Protein AF-A0A951UJM8-F1 (afdb_monomer_lite)

Foldseek 3Di:
DDDDDDDDDPDPDPPCCVPPVVVVVVVCVVVVVVVVVVVVVVVVVVVVVVVVVVVVVVVVVVVVVVVVVVVVVVVVVVVLVCVVVVVDDQVPQQVVQLVQLVVVVVDQDAKDWDADLQFWIKIWGDPVSPFIWIKTADRDDPVCQFRIWIFGADPSRHGDDTPDTHGDGRNPDPVNVPPVPPDDDDDD

pLDDT: mean 79.06, std 18.55, range [25.36, 97.44]

Secondary structure (DSSP, 8-state):
--------------HHHHHHHHHHHHHHHHHHHHHHHHHHHHHHHHHHHHHHHHHHHHHHHHHHHHHHHHHHHHHHHHHHHHHHTTSS-TT-HHHHHHHHHHHHHHS--SEEEEE-TTS-EEEEE-TTSS--EEEEE---BTTBS--EEEEEE-TTS-EEEEEEEE---SSSSHHHHHHTTS------

Radius of gyration: 39.75 Å; chains: 1; bounding box: 86×33×124 Å

Structure (mmCIF, N/CA/C/O backbone):
data_AF-A0A951UJM8-F1
#
_entry.id   AF-A0A951UJM8-F1
#
loop_
_atom_site.group_PDB
_atom_site.id
_atom_site.type_symbol
_atom_site.label_atom_id
_atom_site.label_alt_id
_atom_site.label_comp_id
_atom_site.label_asym_id
_atom_site.label_entity_id
_atom_site.label_seq_id
_atom_site.pdbx_PDB_ins_code
_atom_site.Cartn_x
_atom_site.Cartn_y
_atom_site.Cartn_z
_atom_site.occupancy
_atom_site.B_iso_or_equiv
_atom_site.auth_seq_id
_atom_site.auth_comp_id
_atom_site.auth_asym_id
_atom_site.auth_atom_id
_atom_site.pdbx_PDB_model_num
ATOM 1 N N . MET A 1 1 ? -48.212 -7.851 104.548 1.00 37.88 1 MET A N 1
ATOM 2 C CA . MET A 1 1 ? -47.210 -7.115 103.738 1.00 37.88 1 MET A CA 1
ATOM 3 C C . MET A 1 1 ? -47.475 -7.372 102.254 1.00 37.88 1 MET A C 1
ATOM 5 O O . MET A 1 1 ? -47.624 -8.532 101.913 1.00 37.88 1 MET A O 1
ATOM 9 N N . LYS A 1 2 ? -47.448 -6.294 101.439 1.00 39.66 2 LYS A N 1
ATOM 10 C CA . LYS A 1 2 ? -47.309 -6.189 99.954 1.00 39.66 2 LYS A CA 1
ATOM 11 C C . LYS A 1 2 ? -48.529 -6.621 99.095 1.00 39.66 2 LYS A C 1
ATOM 13 O O . LYS A 1 2 ? -48.891 -7.784 99.119 1.00 39.66 2 LYS A O 1
ATOM 18 N N . LYS A 1 3 ? -49.315 -5.691 98.501 1.00 46.84 3 LYS A N 1
ATOM 19 C CA . LYS A 1 3 ? -49.109 -4.818 97.291 1.00 46.84 3 LYS A CA 1
ATOM 20 C C . LYS A 1 3 ? -48.993 -5.643 95.988 1.00 46.84 3 LYS A C 1
ATOM 22 O O . LYS A 1 3 ? -48.185 -6.555 95.983 1.00 46.84 3 LYS A O 1
ATOM 27 N N . ASN A 1 4 ? -49.640 -5.385 94.841 1.00 42.97 4 ASN A N 1
ATOM 28 C CA . ASN A 1 4 ? -50.495 -4.307 94.316 1.00 42.97 4 ASN A CA 1
ATOM 29 C C . ASN A 1 4 ? -51.239 -4.805 93.049 1.00 42.97 4 ASN A C 1
ATOM 31 O O . ASN A 1 4 ? -50.772 -5.716 92.372 1.00 42.97 4 ASN A O 1
ATOM 35 N N . PHE A 1 5 ? -52.347 -4.135 92.720 1.00 50.84 5 PHE A N 1
ATOM 36 C CA . PHE A 1 5 ? -53.152 -4.235 91.494 1.00 50.84 5 PHE A CA 1
ATOM 37 C C . PHE A 1 5 ? -52.333 -4.108 90.192 1.00 50.84 5 PHE A C 1
ATOM 39 O O . PHE A 1 5 ? -51.687 -3.083 89.974 1.00 50.84 5 PHE A O 1
ATOM 46 N N . PHE A 1 6 ? -52.481 -5.066 89.270 1.00 48.69 6 PHE A N 1
ATOM 47 C CA . PHE A 1 6 ? -52.204 -4.849 87.846 1.00 48.69 6 PHE A CA 1
ATOM 48 C C . PHE A 1 6 ? -53.512 -4.507 87.128 1.00 48.69 6 PHE A C 1
ATOM 50 O O . PHE A 1 6 ? -54.274 -5.377 86.720 1.00 48.69 6 PHE A O 1
ATOM 57 N N . SER A 1 7 ? -53.773 -3.208 86.997 1.00 50.19 7 SER A N 1
ATOM 58 C CA . SER A 1 7 ? -54.801 -2.678 86.103 1.00 50.19 7 SER A CA 1
ATOM 59 C C . SER A 1 7 ? -54.274 -2.740 84.667 1.00 50.19 7 SER A C 1
ATOM 61 O O . SER A 1 7 ? -53.421 -1.941 84.277 1.00 50.19 7 SER A O 1
ATOM 63 N N . GLN A 1 8 ? -54.733 -3.717 83.881 1.00 53.84 8 GLN A N 1
ATOM 64 C CA . GLN A 1 8 ? -54.475 -3.753 82.442 1.00 53.84 8 GLN A CA 1
ATOM 65 C C . GLN A 1 8 ? -55.442 -2.807 81.731 1.00 53.84 8 GLN A C 1
ATOM 67 O O . GLN A 1 8 ? -56.593 -3.128 81.454 1.00 53.84 8 GLN A O 1
ATOM 72 N N . LYS A 1 9 ? -54.944 -1.614 81.415 1.00 45.91 9 LYS A N 1
ATOM 73 C CA . LYS A 1 9 ? -55.607 -0.671 80.518 1.00 45.91 9 LYS A CA 1
ATOM 74 C C . LYS A 1 9 ? -55.310 -1.101 79.076 1.00 45.91 9 LYS A C 1
ATOM 76 O O . LYS A 1 9 ? -54.273 -0.737 78.526 1.00 45.91 9 LYS A O 1
ATOM 81 N N . THR A 1 10 ? -56.186 -1.887 78.452 1.00 57.28 10 THR A N 1
ATOM 82 C CA . THR A 1 10 ? -56.103 -2.151 77.007 1.00 57.28 10 THR A CA 1
ATOM 83 C C . THR A 1 10 ? -56.445 -0.864 76.263 1.00 57.28 10 THR A C 1
ATOM 85 O O . THR A 1 10 ? -57.599 -0.442 76.207 1.00 57.28 10 THR A O 1
ATOM 88 N N . ARG A 1 11 ? -55.424 -0.187 75.736 1.00 59.62 11 ARG A N 1
ATOM 89 C CA . ARG A 1 11 ? -55.592 0.992 74.884 1.00 59.62 11 ARG A CA 1
ATOM 90 C C . ARG A 1 11 ? -56.201 0.513 73.562 1.00 59.62 11 ARG A C 1
ATOM 92 O O . ARG A 1 11 ? -55.553 -0.233 72.836 1.00 59.62 11 ARG A O 1
ATOM 99 N N . SER A 1 12 ? -57.441 0.899 73.271 1.00 61.28 12 SER A N 1
ATOM 100 C CA . SER A 1 12 ? -58.096 0.613 71.991 1.00 61.28 12 SER A CA 1
ATOM 101 C C . SER A 1 12 ? -57.285 1.253 70.863 1.00 61.28 12 SER A C 1
ATOM 103 O O . SER A 1 12 ? -57.249 2.481 70.743 1.00 61.28 12 SER A O 1
ATOM 105 N N . LEU A 1 13 ? -56.591 0.437 70.070 1.00 64.62 13 LEU A N 1
ATOM 106 C CA . LEU A 1 13 ? -55.949 0.907 68.847 1.00 64.62 13 LEU A CA 1
ATOM 107 C C . LEU A 1 13 ? -57.059 1.341 67.877 1.00 64.62 13 LEU A C 1
ATOM 109 O O . LEU A 1 13 ? -57.991 0.564 67.658 1.00 64.62 13 LEU A O 1
ATOM 113 N N . PRO A 1 14 ? -57.014 2.564 67.320 1.00 76.25 14 PRO A N 1
ATOM 114 C CA . PRO A 1 14 ? -58.021 3.006 66.364 1.00 76.25 14 PRO A CA 1
ATOM 115 C C . PRO A 1 14 ? -58.056 2.032 65.183 1.00 76.25 14 PRO A C 1
ATOM 117 O O . PRO A 1 14 ? -57.000 1.688 64.650 1.00 76.25 14 PRO A O 1
ATOM 120 N N . LEU A 1 15 ? -59.249 1.612 64.753 1.00 73.81 15 LEU A N 1
ATOM 121 C CA . LEU A 1 15 ? -59.446 0.647 63.657 1.00 73.81 15 LEU A CA 1
ATOM 122 C C . LEU A 1 15 ? -58.675 1.038 62.377 1.00 73.81 15 LEU A C 1
ATOM 124 O O . LEU A 1 15 ? -58.189 0.185 61.640 1.00 73.81 15 LEU A O 1
ATOM 128 N N . GLN A 1 16 ? -58.489 2.344 62.173 1.00 77.31 16 GLN A N 1
ATOM 129 C CA . GLN A 1 16 ? -57.683 2.932 61.105 1.00 77.31 16 GLN A CA 1
ATOM 130 C C . GLN A 1 16 ? -56.214 2.477 61.133 1.00 77.31 16 GLN A C 1
ATOM 132 O O . GLN A 1 16 ? -55.671 2.140 60.089 1.00 77.31 16 GLN A O 1
ATOM 137 N N . TRP A 1 17 ? -55.566 2.401 62.300 1.00 83.38 17 TRP A N 1
ATOM 138 C CA . TRP A 1 17 ? -54.163 1.972 62.401 1.00 83.38 17 TRP A CA 1
ATOM 139 C C . TRP A 1 17 ? -53.990 0.474 62.137 1.00 83.38 17 TRP A C 1
ATOM 141 O O . TRP A 1 17 ? -52.996 0.072 61.538 1.00 83.38 17 TRP A O 1
ATOM 151 N N . VAL A 1 18 ? -54.973 -0.342 62.528 1.00 83.56 18 VAL A N 1
ATOM 152 C CA . VAL A 1 18 ? -54.962 -1.797 62.293 1.00 83.56 18 VAL A CA 1
ATOM 153 C C . VAL A 1 18 ? -55.066 -2.121 60.798 1.00 83.56 18 VAL A C 1
ATOM 155 O O . VAL A 1 18 ? -54.466 -3.090 60.345 1.00 83.56 18 VAL A O 1
ATOM 158 N N . LEU A 1 19 ? -55.775 -1.294 60.025 1.00 83.00 19 LEU A N 1
ATOM 159 C CA . LEU A 1 19 ? -55.915 -1.454 58.575 1.00 83.00 19 LEU A CA 1
ATOM 160 C C . LEU A 1 19 ? -54.802 -0.763 57.777 1.00 83.00 19 LEU A C 1
ATOM 162 O O . LEU A 1 19 ? -54.295 -1.341 56.828 1.00 83.00 19 LEU A O 1
ATOM 166 N N . ILE A 1 20 ? -54.382 0.450 58.138 1.00 88.75 20 ILE A N 1
ATOM 167 C CA . ILE A 1 20 ? -53.455 1.236 57.303 1.00 88.75 20 ILE A CA 1
ATOM 168 C C . ILE A 1 20 ? -52.020 0.703 57.376 1.00 88.75 20 ILE A C 1
ATOM 170 O O . ILE A 1 20 ? -51.352 0.582 56.350 1.00 88.75 20 ILE A O 1
ATOM 174 N N . VAL A 1 21 ? -51.535 0.361 58.572 1.00 90.25 21 VAL A N 1
ATOM 175 C CA . VAL A 1 21 ? -50.138 -0.055 58.781 1.00 90.25 21 VAL A CA 1
ATOM 176 C C . VAL A 1 21 ? -49.735 -1.283 57.955 1.00 90.25 21 VAL A C 1
ATOM 178 O O . VAL A 1 21 ? -48.716 -1.191 57.268 1.00 90.25 21 VAL A O 1
ATOM 181 N N . PRO A 1 22 ? -50.475 -2.412 57.959 1.00 89.00 22 PRO A N 1
ATOM 182 C CA . PRO A 1 22 ? -50.070 -3.586 57.184 1.00 89.00 22 PRO A CA 1
ATOM 183 C C . PRO A 1 22 ? -50.070 -3.319 55.675 1.00 89.00 22 PRO A C 1
ATOM 185 O O . PRO A 1 22 ? -49.160 -3.774 54.986 1.00 89.00 22 PRO A O 1
ATOM 188 N N . PHE A 1 23 ? -51.025 -2.532 55.168 1.00 91.81 23 PHE A N 1
ATOM 189 C CA . PHE A 1 23 ? -51.092 -2.175 53.748 1.00 91.81 23 PHE A CA 1
ATOM 190 C C . PHE A 1 23 ? -49.925 -1.283 53.320 1.00 91.81 23 PHE A C 1
ATOM 192 O O . PHE A 1 23 ? -49.285 -1.540 52.302 1.00 91.81 23 PHE A O 1
ATOM 199 N N . VAL A 1 24 ? -49.600 -0.258 54.110 1.00 94.62 24 VAL A N 1
ATOM 200 C CA . VAL A 1 24 ? -48.464 0.626 53.820 1.00 94.62 24 VAL A CA 1
ATOM 201 C C . VAL A 1 24 ? -47.151 -0.157 53.875 1.00 94.62 24 VAL A C 1
ATOM 203 O O . VAL A 1 24 ? -46.330 -0.040 52.966 1.00 94.62 24 VAL A O 1
ATOM 206 N N . LEU A 1 25 ? -46.976 -1.017 54.882 1.00 94.69 25 LEU A N 1
ATOM 207 C CA . LEU A 1 25 ? -45.796 -1.873 55.005 1.00 94.69 25 LEU A CA 1
ATOM 208 C C . LEU A 1 25 ? -45.642 -2.813 53.797 1.00 94.69 25 LEU A C 1
ATOM 210 O O . LEU A 1 25 ? -44.538 -2.965 53.277 1.00 94.69 25 LEU A O 1
ATOM 214 N N . GLN A 1 26 ? -46.743 -3.401 53.318 1.00 92.69 26 GLN A N 1
ATOM 215 C CA . GLN A 1 26 ? -46.749 -4.239 52.117 1.00 92.69 26 GLN A CA 1
ATOM 216 C C . GLN A 1 26 ? -46.349 -3.459 50.859 1.00 92.69 26 GLN A C 1
ATOM 218 O O . GLN A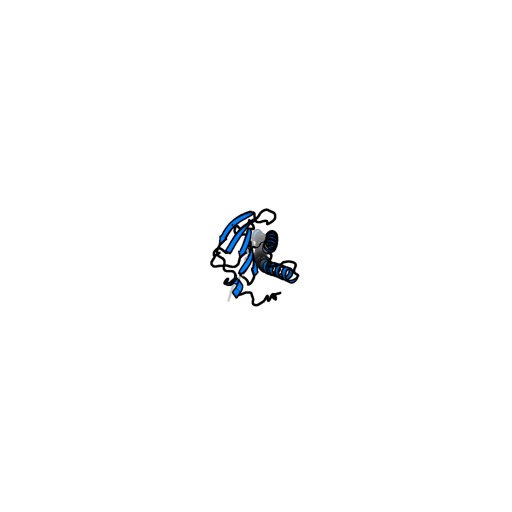 1 26 ? -45.544 -3.962 50.076 1.00 92.69 26 GLN A O 1
ATOM 223 N N . ILE A 1 27 ? -46.849 -2.232 50.676 1.00 95.12 27 ILE A N 1
ATOM 224 C CA . ILE A 1 27 ? -46.490 -1.387 49.526 1.00 95.12 27 ILE A CA 1
ATOM 225 C C . ILE A 1 27 ? -45.001 -1.041 49.559 1.00 95.12 27 ILE A C 1
ATOM 227 O O . ILE A 1 27 ? -44.312 -1.238 48.561 1.00 95.12 27 ILE A O 1
ATOM 231 N N . PHE A 1 28 ? -44.480 -0.578 50.698 1.00 95.56 28 PHE A N 1
ATOM 232 C CA . PHE A 1 28 ? -43.052 -0.277 50.831 1.00 95.56 28 PHE A CA 1
ATOM 233 C C . PHE A 1 28 ? -42.181 -1.514 50.604 1.00 95.56 28 PHE A C 1
ATOM 235 O O . PHE A 1 28 ? -41.160 -1.420 49.924 1.00 95.56 28 PHE A O 1
ATOM 242 N N . GLY A 1 29 ? -42.599 -2.674 51.115 1.00 96.69 29 GLY A N 1
ATOM 243 C CA . GLY A 1 29 ? -41.913 -3.940 50.877 1.00 96.69 29 GLY A CA 1
ATOM 244 C C . GLY A 1 29 ? -41.873 -4.308 49.393 1.00 96.69 29 GLY A C 1
ATOM 245 O O . GLY A 1 29 ? -40.802 -4.590 48.859 1.00 96.69 29 GLY A O 1
ATOM 246 N N . ALA A 1 30 ? -43.017 -4.252 48.707 1.00 95.88 30 ALA A N 1
ATOM 247 C CA . ALA A 1 30 ? -43.115 -4.582 47.289 1.00 95.88 30 ALA A CA 1
ATOM 248 C C . ALA A 1 30 ? -42.328 -3.598 46.411 1.00 95.88 30 ALA A C 1
ATOM 250 O O . ALA A 1 30 ? -41.523 -4.020 45.582 1.00 95.88 30 ALA A O 1
ATOM 251 N N . VAL A 1 31 ? -42.508 -2.290 46.617 1.00 95.31 31 VAL A N 1
ATOM 252 C CA . VAL A 1 31 ? -41.817 -1.247 45.844 1.00 95.31 31 VAL A CA 1
ATOM 253 C C . VAL A 1 31 ? -40.314 -1.272 46.114 1.00 95.31 31 VAL A C 1
ATOM 255 O O . VAL A 1 31 ? -39.532 -1.172 45.172 1.00 95.31 31 VAL A O 1
ATOM 258 N N . GLY A 1 32 ? -39.890 -1.466 47.366 1.00 95.88 32 GLY A N 1
ATOM 259 C CA . GLY A 1 32 ? -38.477 -1.604 47.719 1.00 95.88 32 GLY A CA 1
ATOM 260 C C . GLY A 1 32 ? -37.833 -2.831 47.073 1.00 95.88 32 GLY A C 1
ATOM 261 O O . GLY A 1 32 ? -36.739 -2.733 46.520 1.00 95.88 32 GLY A O 1
ATOM 262 N N . LEU A 1 33 ? -38.534 -3.970 47.067 1.00 95.19 33 LEU A N 1
ATOM 263 C CA . LEU A 1 33 ? -38.057 -5.197 46.430 1.00 95.19 33 LEU A CA 1
ATOM 264 C C . LEU A 1 33 ? -37.944 -5.042 44.909 1.00 95.19 33 LEU A C 1
ATOM 266 O O . LEU A 1 33 ? -36.918 -5.399 44.330 1.00 95.19 33 LEU A O 1
ATOM 270 N N . VAL A 1 34 ? -38.970 -4.480 44.264 1.00 94.88 34 VAL A N 1
ATOM 271 C CA . VAL A 1 34 ? -38.959 -4.209 42.820 1.00 94.88 34 VAL A CA 1
ATOM 272 C C . VAL A 1 34 ? -37.868 -3.197 42.474 1.00 94.88 34 VAL A C 1
ATOM 274 O O . VAL A 1 34 ? -37.136 -3.413 41.514 1.00 94.88 34 VAL A O 1
ATOM 277 N N . GLY A 1 35 ? -37.697 -2.140 43.272 1.00 92.12 35 GLY A N 1
ATOM 278 C CA . GLY A 1 35 ? -36.629 -1.155 43.099 1.00 92.12 35 GLY A CA 1
ATOM 279 C C . GLY A 1 35 ? -35.238 -1.781 43.200 1.00 92.12 35 GLY A C 1
ATOM 280 O O . GLY A 1 35 ? -34.402 -1.561 42.325 1.00 92.12 35 GLY A O 1
ATOM 281 N N . TYR A 1 36 ? -35.010 -2.629 44.207 1.00 94.06 36 TYR A N 1
ATOM 282 C CA . TYR A 1 36 ? -33.749 -3.352 44.381 1.00 94.06 36 TYR A CA 1
ATOM 283 C C . TYR A 1 36 ? -33.461 -4.314 43.219 1.00 94.06 36 TYR A C 1
ATOM 285 O O . TYR A 1 36 ? -32.358 -4.314 42.669 1.00 94.06 36 TYR A O 1
ATOM 293 N N . LEU A 1 37 ? -34.455 -5.109 42.806 1.00 91.19 37 LEU A N 1
ATOM 294 C CA . LEU A 1 37 ? -34.322 -6.019 41.666 1.00 91.19 37 LEU A CA 1
ATOM 295 C C . LEU A 1 37 ? -34.088 -5.254 40.358 1.00 91.19 37 LEU A C 1
ATOM 297 O O . LEU A 1 37 ? -33.255 -5.668 39.556 1.00 91.19 37 LEU A O 1
ATOM 301 N N . SER A 1 38 ? -34.772 -4.125 40.159 1.00 89.50 38 SER A N 1
ATOM 302 C CA . SER A 1 38 ? -34.614 -3.271 38.979 1.00 89.50 38 SER A CA 1
ATOM 303 C C . SER A 1 38 ? -33.213 -2.661 38.913 1.00 89.50 38 SER A C 1
ATOM 305 O O . SER A 1 38 ? -32.570 -2.724 37.869 1.00 89.50 38 SER A O 1
ATOM 307 N N . PHE A 1 39 ? -32.685 -2.171 40.040 1.00 86.31 39 PHE A 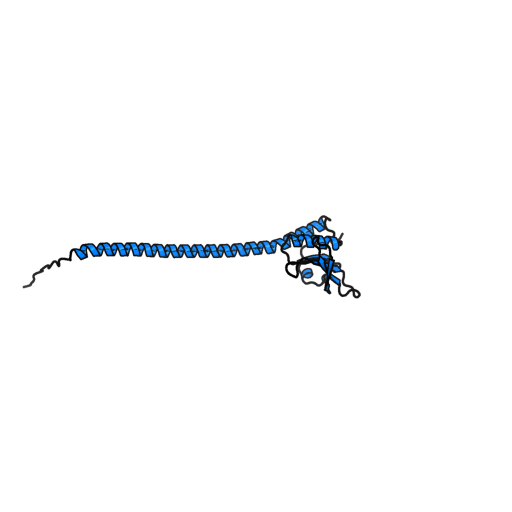N 1
ATOM 308 C CA . PHE A 1 39 ? -31.319 -1.652 40.118 1.00 86.31 39 PHE A CA 1
ATOM 309 C C . PHE A 1 39 ? -30.275 -2.731 39.796 1.00 86.31 39 PHE A C 1
ATOM 311 O O . PHE A 1 39 ? -29.424 -2.526 38.932 1.00 86.31 39 PHE A O 1
ATOM 318 N N . LYS A 1 40 ? -30.388 -3.917 40.409 1.00 86.44 40 LYS A N 1
ATOM 319 C CA . LYS A 1 40 ? -29.473 -5.045 40.166 1.00 86.44 40 LYS A CA 1
ATOM 320 C C . LYS A 1 40 ? -29.527 -5.542 38.717 1.00 86.44 40 LYS A C 1
ATOM 322 O O . LYS A 1 40 ? -28.501 -5.888 38.132 1.00 86.44 40 LYS A O 1
ATOM 327 N N . ASN A 1 41 ? -30.721 -5.575 38.127 1.00 84.88 41 ASN A N 1
ATOM 328 C CA . ASN A 1 41 ? -30.899 -5.948 36.726 1.00 84.88 41 ASN A CA 1
ATOM 329 C C . ASN A 1 41 ? -30.351 -4.871 35.780 1.00 84.88 41 ASN A C 1
ATOM 331 O O . ASN A 1 41 ? -29.731 -5.214 34.775 1.00 84.88 41 ASN A O 1
ATOM 335 N N . GLY A 1 42 ? -30.534 -3.591 36.113 1.00 79.56 42 GLY A N 1
ATOM 336 C CA . GLY A 1 42 ? -29.973 -2.463 35.374 1.00 79.56 42 GLY A CA 1
ATOM 337 C C . GLY A 1 42 ? -28.445 -2.479 35.368 1.00 79.56 42 GLY A C 1
ATOM 338 O O . GLY A 1 42 ? -27.845 -2.373 34.302 1.00 79.56 42 GLY A O 1
ATOM 339 N N . GLU A 1 43 ? -27.814 -2.705 36.523 1.00 81.38 43 GLU A N 1
ATOM 340 C CA . GLU A 1 43 ? -26.356 -2.833 36.635 1.00 81.38 43 GLU A CA 1
ATOM 341 C C . GLU A 1 43 ? -25.823 -3.956 35.734 1.00 81.38 43 GLU A C 1
ATOM 343 O O . GLU A 1 43 ? -24.898 -3.744 34.950 1.00 81.38 43 GLU A O 1
ATOM 348 N N . LYS A 1 44 ? -26.468 -5.130 35.766 1.00 80.19 44 LYS A N 1
ATOM 349 C CA . LYS A 1 44 ? -26.099 -6.269 34.919 1.00 80.19 44 LYS A CA 1
ATOM 350 C C . LYS A 1 44 ? -26.277 -5.968 33.428 1.00 80.19 44 LYS A C 1
ATOM 352 O O . LYS A 1 44 ? -25.412 -6.320 32.631 1.00 80.19 44 LYS A O 1
ATOM 357 N N . ALA A 1 45 ? -27.373 -5.314 33.042 1.00 78.62 45 ALA A N 1
ATOM 358 C CA . ALA A 1 45 ? -27.637 -4.954 31.650 1.00 78.62 45 ALA A CA 1
ATOM 359 C C . ALA A 1 45 ? -26.609 -3.945 31.112 1.00 78.62 45 ALA A C 1
ATOM 361 O O . ALA A 1 45 ? -26.124 -4.100 29.992 1.00 78.62 45 ALA A O 1
ATOM 362 N N . VAL A 1 46 ? -26.233 -2.950 31.921 1.00 77.44 46 VAL A N 1
ATOM 363 C CA . VAL A 1 46 ? -25.203 -1.965 31.564 1.00 77.44 46 VAL A CA 1
ATOM 364 C C . VAL A 1 46 ? -23.825 -2.619 31.472 1.00 77.44 46 VAL A C 1
ATOM 366 O O . VAL A 1 46 ? -23.107 -2.369 30.507 1.00 77.44 46 VAL A O 1
ATOM 369 N N . GLN A 1 47 ? -23.461 -3.487 32.422 1.00 77.38 47 GLN A N 1
ATOM 370 C CA . GLN A 1 47 ? -22.195 -4.227 32.381 1.00 77.38 47 GLN A CA 1
ATOM 371 C C . GLN A 1 47 ? -22.096 -5.127 31.145 1.00 77.38 47 GLN A C 1
ATOM 373 O O . GLN A 1 47 ? -21.065 -5.138 30.473 1.00 77.38 47 GLN A O 1
ATOM 378 N N . GLU A 1 48 ? -23.167 -5.849 30.814 1.00 84.25 48 GLU A N 1
ATOM 379 C CA . GLU A 1 48 ? -23.204 -6.716 29.637 1.00 84.25 48 GLU A CA 1
ATOM 380 C C . GLU A 1 48 ? -23.111 -5.895 28.342 1.00 84.25 48 GLU A C 1
ATOM 382 O O . GLU A 1 48 ? -22.341 -6.242 27.449 1.00 84.25 48 GLU A O 1
ATOM 387 N N . LEU A 1 49 ? -23.821 -4.764 28.257 1.00 76.06 49 LEU A N 1
ATOM 388 C CA . LEU A 1 49 ? -23.753 -3.858 27.110 1.00 76.06 49 LEU A CA 1
ATOM 389 C C . LEU A 1 49 ? -22.356 -3.245 26.947 1.00 76.06 49 LEU A C 1
ATOM 391 O O . LEU A 1 49 ? -21.823 -3.231 25.840 1.00 76.06 49 LEU A O 1
ATOM 395 N N . ALA A 1 50 ? -21.741 -2.778 28.036 1.00 71.38 50 ALA A N 1
ATOM 396 C CA . ALA A 1 50 ? -20.386 -2.235 28.020 1.00 71.38 50 ALA A CA 1
ATOM 397 C C . ALA A 1 50 ? -19.367 -3.298 27.581 1.00 71.38 50 ALA A C 1
ATOM 399 O O . ALA A 1 50 ? -18.523 -3.029 26.728 1.00 71.38 50 ALA A O 1
ATOM 400 N N . LYS A 1 51 ? -19.490 -4.530 28.092 1.00 71.81 51 LYS A N 1
ATOM 401 C CA . LYS A 1 51 ? -18.651 -5.664 27.691 1.00 71.81 51 LYS A CA 1
ATOM 402 C C . LYS A 1 51 ? -18.832 -6.011 26.214 1.00 71.81 51 LYS A C 1
ATOM 404 O O . LYS A 1 51 ? -17.836 -6.176 25.514 1.00 71.81 51 LYS A O 1
ATOM 409 N N . GLN A 1 52 ? -20.070 -6.080 25.725 1.00 70.19 52 GLN A N 1
ATOM 410 C CA . GLN A 1 52 ? -20.356 -6.329 24.310 1.00 70.19 52 GLN A CA 1
ATOM 411 C C . GLN A 1 52 ? -19.810 -5.216 23.414 1.00 70.19 52 GLN A C 1
ATOM 413 O O . GLN A 1 52 ? -19.239 -5.507 22.365 1.00 70.19 52 GLN A O 1
ATOM 418 N N . LEU A 1 53 ? -19.944 -3.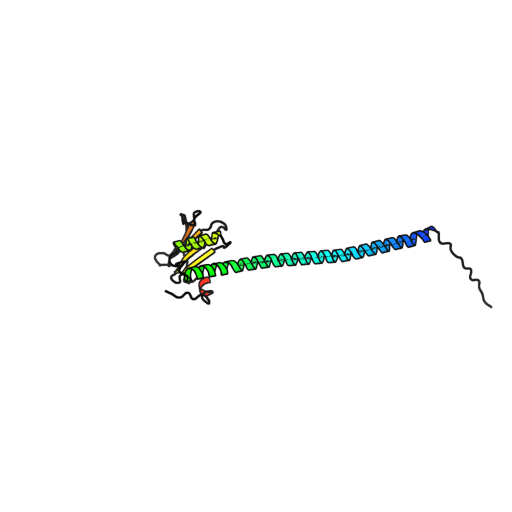952 23.823 1.00 68.19 53 LEU A N 1
ATOM 419 C CA . LEU A 1 53 ? -19.406 -2.811 23.090 1.00 68.19 53 LEU A CA 1
ATOM 420 C C . LEU A 1 53 ? -17.876 -2.870 23.027 1.00 68.19 53 LEU A C 1
ATOM 422 O O . LEU A 1 53 ? -17.310 -2.764 21.945 1.00 68.19 53 LEU A O 1
ATOM 426 N N . MET A 1 54 ? -17.209 -3.116 24.158 1.00 66.00 54 MET A N 1
ATOM 427 C CA . MET A 1 54 ? -15.754 -3.284 24.208 1.00 66.00 54 MET A CA 1
ATOM 428 C C . MET A 1 54 ? -15.285 -4.450 23.332 1.00 66.00 54 MET A C 1
ATOM 430 O O . MET A 1 54 ? -14.357 -4.286 22.547 1.00 66.00 54 MET A O 1
ATOM 434 N N . GLN A 1 55 ? -15.948 -5.607 23.413 1.00 64.94 55 GLN A N 1
ATOM 435 C CA . GLN A 1 55 ? -15.618 -6.772 22.589 1.00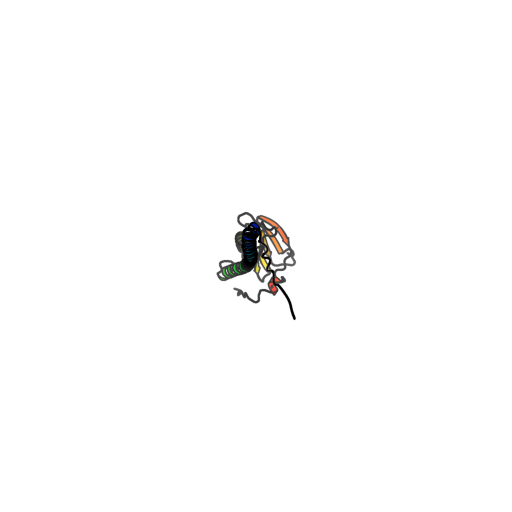 64.94 55 GLN A CA 1
ATOM 436 C C . GLN A 1 55 ? -15.807 -6.494 21.096 1.00 64.94 55 GLN A C 1
ATOM 438 O O . GLN A 1 55 ? -14.932 -6.839 20.304 1.00 64.94 55 GLN A O 1
ATOM 443 N N . ARG A 1 56 ? -16.908 -5.839 20.704 1.00 56.16 56 ARG A N 1
ATOM 444 C CA . ARG A 1 56 ? -17.153 -5.462 19.305 1.00 56.16 56 ARG A CA 1
ATOM 445 C C . ARG A 1 56 ? -16.092 -4.497 18.793 1.00 56.16 56 ARG A C 1
ATOM 447 O O . ARG A 1 56 ? -15.512 -4.771 17.746 1.00 56.16 56 ARG A O 1
ATOM 454 N N . THR A 1 57 ? -15.782 -3.441 19.544 1.00 58.81 57 THR A N 1
ATOM 455 C CA . THR A 1 57 ? -14.734 -2.477 19.182 1.00 58.81 57 THR A CA 1
ATOM 456 C C . THR A 1 57 ? -13.369 -3.156 19.058 1.00 58.81 57 THR A C 1
ATOM 458 O O . THR A 1 57 ? -12.684 -2.959 18.060 1.00 58.81 57 THR A O 1
ATOM 461 N N . SER A 1 58 ? -12.985 -4.019 20.007 1.00 59.53 58 SER A N 1
ATOM 462 C CA . SER A 1 58 ? -11.724 -4.768 19.924 1.00 59.53 58 SER A CA 1
ATOM 463 C C . SER A 1 58 ? -11.685 -5.738 18.739 1.00 59.53 58 SER A C 1
ATOM 465 O O . SER A 1 58 ? -10.659 -5.816 18.070 1.00 59.53 58 SER A O 1
ATOM 467 N N . SER A 1 59 ? -12.783 -6.445 18.444 1.00 59.22 59 SER A N 1
ATOM 468 C CA . SER A 1 59 ? -12.845 -7.363 17.297 1.00 59.22 59 SER A CA 1
ATOM 469 C C . SER A 1 59 ? -12.759 -6.630 15.956 1.00 59.22 59 SER A C 1
ATOM 471 O O . SER A 1 59 ? -11.959 -7.015 15.114 1.00 59.22 59 SER A O 1
ATOM 473 N N . GLN A 1 60 ? -13.477 -5.512 15.786 1.00 58.19 60 GLN A N 1
ATOM 474 C CA . GLN A 1 60 ? -13.425 -4.718 14.555 1.00 58.19 60 GLN A CA 1
ATOM 475 C C . GLN A 1 60 ? -12.043 -4.110 14.313 1.00 58.19 60 GLN A C 1
ATOM 477 O O . GLN A 1 60 ? -11.557 -4.119 13.185 1.00 58.19 60 GLN A O 1
ATOM 482 N N . VAL A 1 61 ? -11.384 -3.613 15.365 1.00 59.75 61 VAL A N 1
ATOM 483 C CA . VAL A 1 61 ? -10.009 -3.105 15.260 1.00 59.75 61 VAL A CA 1
ATOM 484 C C . VAL A 1 61 ? -9.043 -4.230 14.877 1.00 59.75 61 VAL A C 1
ATOM 486 O O . VAL A 1 61 ? -8.184 -4.028 14.021 1.00 59.75 61 VAL A O 1
ATOM 489 N N . ASN A 1 62 ? -9.196 -5.424 15.458 1.00 58.72 62 ASN A N 1
ATOM 490 C CA . ASN A 1 62 ? -8.337 -6.567 15.156 1.00 58.72 62 ASN A CA 1
ATOM 491 C C . ASN A 1 62 ? -8.540 -7.113 13.733 1.00 58.72 62 ASN A C 1
ATOM 493 O O . ASN A 1 62 ? -7.560 -7.427 13.058 1.00 58.72 62 ASN A O 1
ATOM 497 N N . ASP A 1 63 ? -9.783 -7.203 13.262 1.00 58.53 63 ASP A N 1
ATOM 498 C CA . ASP A 1 63 ? -10.103 -7.716 11.928 1.00 58.53 63 ASP A CA 1
ATOM 499 C C . ASP A 1 63 ? -9.624 -6.754 10.831 1.00 58.53 63 ASP A C 1
ATOM 501 O O . ASP A 1 63 ? -9.022 -7.186 9.846 1.00 58.53 63 ASP A O 1
ATOM 505 N N . HIS A 1 64 ? -9.792 -5.439 11.025 1.00 57.31 64 HIS A N 1
ATOM 506 C CA . HIS A 1 64 ? -9.240 -4.437 10.111 1.00 57.31 64 HIS A CA 1
ATOM 507 C C . HIS A 1 64 ? -7.711 -4.411 10.120 1.00 57.31 64 HIS A C 1
ATOM 509 O O . HIS A 1 64 ? -7.106 -4.341 9.051 1.00 57.31 64 HIS A O 1
ATOM 515 N N . LEU A 1 65 ? -7.072 -4.535 11.287 1.00 58.44 65 LEU A N 1
ATOM 516 C CA . LEU A 1 65 ? -5.611 -4.582 11.377 1.00 58.44 65 LEU A CA 1
ATOM 517 C C . LEU A 1 65 ? -5.037 -5.858 10.741 1.00 58.44 65 LEU A C 1
ATOM 519 O O . LEU A 1 65 ? -4.036 -5.799 10.030 1.00 58.44 65 LEU A O 1
ATOM 523 N N . SER A 1 66 ? -5.693 -7.003 10.937 1.00 59.00 66 SER A N 1
ATOM 524 C CA . SER A 1 66 ? -5.275 -8.281 10.348 1.00 59.00 66 SER A CA 1
ATOM 525 C C . SER A 1 66 ? -5.414 -8.272 8.826 1.00 59.00 66 SER A C 1
ATOM 527 O O . SER A 1 66 ? -4.501 -8.705 8.126 1.00 59.00 66 SER A O 1
ATOM 529 N N . ALA A 1 67 ? -6.517 -7.730 8.295 1.00 58.84 67 ALA A N 1
ATOM 530 C CA . ALA A 1 67 ? -6.708 -7.572 6.855 1.00 58.84 67 ALA A CA 1
ATOM 531 C C . ALA A 1 67 ? -5.681 -6.602 6.244 1.00 58.84 67 ALA A C 1
ATOM 533 O O . ALA A 1 67 ? -5.076 -6.915 5.218 1.00 58.84 67 ALA A O 1
ATOM 534 N N . TYR A 1 68 ? -5.425 -5.472 6.910 1.00 55.09 68 TYR A N 1
ATOM 535 C CA . TYR A 1 68 ? -4.446 -4.475 6.474 1.00 55.09 68 TYR A CA 1
ATOM 536 C C . TYR A 1 68 ? -3.021 -5.047 6.396 1.00 55.09 68 TYR A C 1
ATOM 538 O O . TYR A 1 68 ? -2.270 -4.725 5.479 1.00 55.09 68 TYR A O 1
ATOM 546 N N . LEU A 1 69 ? -2.656 -5.943 7.318 1.00 67.12 69 LEU A N 1
ATOM 547 C CA . LEU A 1 69 ? -1.345 -6.600 7.324 1.00 67.12 69 LEU A CA 1
ATOM 548 C C . LEU A 1 69 ? -1.268 -7.824 6.394 1.00 67.12 69 LEU A C 1
ATOM 550 O O . LEU A 1 69 ? -0.184 -8.168 5.924 1.00 67.12 69 LEU A O 1
ATOM 554 N N . ALA A 1 70 ? -2.391 -8.481 6.091 1.00 74.88 70 ALA A N 1
ATOM 555 C CA . ALA A 1 70 ? -2.417 -9.660 5.226 1.00 74.88 70 ALA A CA 1
ATOM 556 C C . ALA A 1 70 ? -2.323 -9.318 3.728 1.00 74.88 70 ALA A C 1
ATOM 558 O O . ALA A 1 70 ? -1.661 -10.041 2.979 1.00 74.88 70 ALA A O 1
ATOM 559 N N . ILE A 1 71 ? -2.952 -8.221 3.285 1.00 84.50 71 ILE A N 1
ATOM 560 C CA . ILE A 1 71 ? -3.013 -7.842 1.861 1.00 84.50 71 ILE A CA 1
ATOM 561 C C . ILE A 1 71 ? -1.612 -7.643 1.245 1.00 84.50 71 ILE A C 1
ATOM 563 O O . ILE A 1 71 ? -1.346 -8.264 0.212 1.00 84.50 71 ILE A O 1
ATOM 567 N N . PRO A 1 72 ? -0.672 -6.878 1.847 1.00 82.75 72 PRO A N 1
ATOM 568 C CA . PRO A 1 72 ? 0.666 -6.700 1.276 1.00 82.75 72 PRO A CA 1
ATOM 569 C C . PRO A 1 72 ? 1.422 -8.022 1.099 1.00 82.75 72 PRO A C 1
ATOM 571 O O . PRO A 1 72 ? 2.077 -8.241 0.080 1.00 82.75 72 PRO A O 1
ATOM 574 N N . HIS A 1 73 ? 1.298 -8.943 2.061 1.00 83.56 73 HIS A N 1
ATOM 575 C CA . HIS A 1 73 ? 1.923 -10.261 1.962 1.00 83.56 73 HIS A CA 1
ATOM 576 C C . HIS A 1 73 ? 1.338 -11.096 0.820 1.00 83.56 73 HIS A C 1
ATOM 578 O O . HIS A 1 73 ? 2.095 -11.723 0.078 1.00 83.56 73 HIS A O 1
ATOM 584 N N . GLN A 1 74 ? 0.016 -11.084 0.644 1.00 88.44 74 GLN A N 1
ATOM 585 C CA . GLN A 1 74 ? -0.647 -11.794 -0.451 1.00 88.44 74 GLN A CA 1
ATOM 586 C C . GLN A 1 74 ? -0.252 -11.227 -1.818 1.00 88.44 74 GLN A C 1
ATOM 588 O O . GLN A 1 74 ? 0.108 -11.990 -2.714 1.00 88.44 74 GLN A O 1
ATOM 593 N N . VAL A 1 75 ? -0.242 -9.899 -1.968 1.00 90.75 75 VAL A N 1
ATOM 594 C CA . VAL A 1 75 ? 0.191 -9.226 -3.203 1.00 90.75 75 VAL A CA 1
ATOM 595 C C . VAL A 1 75 ? 1.645 -9.571 -3.531 1.00 90.75 75 VAL A C 1
ATOM 597 O O . VAL A 1 75 ? 1.947 -9.949 -4.663 1.00 90.75 75 VAL A O 1
ATOM 600 N N . ASN A 1 76 ? 2.538 -9.560 -2.539 1.00 89.62 76 ASN A N 1
ATOM 601 C CA . ASN A 1 76 ? 3.931 -9.963 -2.736 1.00 89.62 76 ASN A CA 1
ATOM 602 C C . ASN A 1 76 ? 4.060 -11.426 -3.183 1.00 89.62 76 ASN A C 1
ATOM 604 O O . ASN A 1 76 ? 4.851 -11.723 -4.078 1.00 89.62 76 ASN A O 1
ATOM 608 N N . GLN A 1 77 ? 3.271 -12.342 -2.611 1.00 89.12 77 GLN A N 1
ATOM 609 C CA . GLN A 1 77 ? 3.256 -13.744 -3.041 1.00 89.12 77 GLN A CA 1
ATOM 610 C C . GLN A 1 77 ? 2.740 -13.903 -4.475 1.00 89.12 77 GLN A C 1
ATOM 612 O O . GLN A 1 77 ? 3.319 -14.670 -5.243 1.00 89.12 77 GLN A O 1
ATOM 617 N N . ILE A 1 78 ? 1.691 -13.170 -4.859 1.00 91.94 78 ILE A N 1
ATOM 618 C CA . ILE A 1 78 ? 1.171 -13.157 -6.235 1.00 91.94 78 ILE A CA 1
ATOM 619 C C . ILE A 1 78 ? 2.257 -12.679 -7.201 1.00 91.94 78 ILE A C 1
ATOM 621 O O . ILE A 1 78 ? 2.506 -13.336 -8.211 1.00 91.94 78 ILE A O 1
ATOM 625 N N . ASN A 1 79 ? 2.957 -11.597 -6.864 1.00 92.00 79 ASN A N 1
ATOM 626 C CA . ASN A 1 79 ? 3.993 -11.016 -7.717 1.00 92.00 79 ASN A CA 1
ATOM 627 C C . ASN A 1 79 ? 5.206 -11.947 -7.844 1.00 92.00 79 ASN A C 1
ATOM 629 O O . ASN A 1 79 ? 5.687 -12.193 -8.951 1.00 92.00 79 ASN A O 1
ATOM 633 N N . ALA A 1 80 ? 5.655 -12.542 -6.735 1.00 88.44 80 ALA A N 1
ATOM 634 C CA . ALA A 1 80 ? 6.722 -13.540 -6.741 1.00 88.44 80 ALA A CA 1
ATOM 635 C C . ALA A 1 80 ? 6.342 -14.781 -7.567 1.00 88.44 80 ALA A C 1
ATOM 637 O O . ALA A 1 80 ? 7.156 -15.285 -8.342 1.00 88.44 80 ALA A O 1
ATOM 638 N N . ASN A 1 81 ? 5.098 -15.252 -7.450 1.00 91.88 81 ASN A N 1
ATOM 639 C CA . ASN A 1 81 ? 4.593 -16.369 -8.243 1.00 91.88 81 ASN A CA 1
ATOM 640 C C . ASN A 1 81 ? 4.513 -16.024 -9.732 1.00 91.88 81 ASN A C 1
ATOM 642 O O . ASN A 1 81 ? 4.943 -16.834 -10.548 1.00 91.88 81 ASN A O 1
ATOM 646 N N . ALA A 1 82 ? 4.019 -14.837 -10.089 1.00 91.75 82 ALA A N 1
ATOM 647 C CA . ALA A 1 82 ? 3.939 -14.389 -11.476 1.00 91.75 82 ALA A CA 1
ATOM 648 C C . ALA A 1 82 ? 5.328 -14.323 -12.130 1.00 91.75 82 ALA A C 1
ATOM 650 O O . ALA A 1 82 ? 5.496 -14.793 -13.255 1.00 91.75 82 ALA A O 1
ATOM 651 N N . MET A 1 83 ? 6.339 -13.829 -11.406 1.00 88.75 83 MET A N 1
ATOM 652 C CA . MET A 1 83 ? 7.726 -13.841 -11.882 1.00 88.75 83 MET A CA 1
ATOM 653 C C . MET A 1 83 ? 8.285 -15.262 -12.001 1.00 88.75 83 MET A C 1
ATOM 655 O O . MET A 1 83 ? 8.845 -15.619 -13.033 1.00 88.75 83 MET A O 1
ATOM 659 N N . ARG A 1 84 ? 8.087 -16.107 -10.980 1.00 89.19 84 ARG A N 1
ATOM 660 C CA . ARG A 1 84 ? 8.571 -17.499 -10.971 1.00 89.19 84 ARG A CA 1
ATOM 661 C C . ARG A 1 84 ? 7.959 -18.350 -12.085 1.00 89.19 84 ARG A C 1
ATOM 663 O O . ARG A 1 84 ? 8.634 -19.218 -12.624 1.00 89.19 84 ARG A O 1
ATOM 670 N N . LEU A 1 85 ? 6.691 -18.116 -12.412 1.00 93.19 85 LEU A N 1
ATOM 671 C CA . LEU A 1 85 ? 5.981 -18.802 -13.495 1.00 93.19 85 LEU A CA 1
ATOM 672 C C . LEU A 1 85 ? 6.302 -18.220 -14.883 1.00 93.19 85 LEU A C 1
ATOM 674 O O . LEU A 1 85 ? 5.767 -18.709 -15.873 1.00 93.19 85 LEU A O 1
ATOM 678 N N . GLY A 1 86 ? 7.132 -17.175 -14.970 1.00 90.31 86 GLY A N 1
ATOM 679 C CA . GLY A 1 86 ? 7.461 -16.503 -16.229 1.00 90.31 86 GLY A CA 1
ATOM 680 C C . GLY A 1 86 ? 6.314 -15.675 -16.820 1.00 90.31 86 GLY A C 1
ATOM 681 O O . GLY A 1 86 ? 6.420 -15.215 -17.951 1.00 90.31 86 GLY A O 1
ATOM 682 N N . LEU A 1 87 ? 5.227 -15.467 -16.069 1.00 91.12 87 LEU A N 1
ATOM 683 C CA . LEU A 1 87 ? 4.088 -14.637 -16.481 1.00 91.12 87 LEU A CA 1
ATOM 684 C C . LEU A 1 87 ? 4.413 -13.142 -16.405 1.00 91.12 87 LEU A C 1
ATOM 686 O O . LEU A 1 87 ? 3.806 -12.338 -17.108 1.00 91.12 87 LEU A O 1
ATOM 690 N N . LEU A 1 88 ? 5.352 -12.774 -15.534 1.00 91.81 88 LEU A N 1
ATOM 691 C CA . LEU A 1 88 ? 5.803 -11.404 -15.348 1.00 91.81 88 LEU A CA 1
ATOM 692 C C . LEU A 1 88 ? 7.325 -11.335 -15.476 1.00 91.81 88 LEU A C 1
ATOM 694 O O . LEU A 1 88 ? 8.056 -11.826 -14.619 1.00 91.81 88 LEU A O 1
ATOM 698 N N . ASN A 1 89 ? 7.813 -10.694 -16.534 1.00 90.56 89 ASN A N 1
ATOM 699 C CA . ASN A 1 89 ? 9.238 -10.444 -16.710 1.00 90.56 89 ASN A CA 1
ATOM 700 C C . ASN A 1 89 ? 9.633 -9.144 -15.995 1.00 90.56 89 ASN A C 1
ATOM 702 O O . ASN A 1 89 ? 9.306 -8.056 -16.463 1.00 90.56 89 ASN A O 1
ATOM 706 N N . GLY A 1 90 ? 10.379 -9.246 -14.890 1.00 84.94 90 GLY A N 1
ATOM 707 C CA . GLY A 1 90 ? 10.813 -8.088 -14.095 1.00 84.94 90 GLY A CA 1
ATOM 708 C C . GLY A 1 90 ? 11.623 -7.039 -14.873 1.00 84.94 90 GLY A C 1
ATOM 709 O O . GLY A 1 90 ? 11.661 -5.878 -14.474 1.00 84.94 90 GLY A O 1
ATOM 710 N N . ARG A 1 91 ? 12.238 -7.414 -16.006 1.00 87.25 91 ARG A N 1
ATOM 711 C CA . ARG A 1 91 ? 12.979 -6.483 -16.876 1.00 87.25 91 ARG A CA 1
ATOM 712 C C . ARG A 1 91 ? 12.063 -5.652 -17.780 1.00 87.25 91 ARG A C 1
ATOM 714 O O . ARG A 1 91 ? 12.460 -4.582 -18.238 1.00 87.25 91 ARG A O 1
ATOM 721 N N . GLU A 1 92 ? 10.829 -6.095 -18.018 1.00 92.38 92 GLU A N 1
ATOM 722 C CA . GLU A 1 92 ? 9.838 -5.371 -18.818 1.00 92.38 92 GLU A CA 1
ATOM 723 C C . GLU A 1 92 ? 9.087 -4.339 -17.971 1.00 92.38 92 GLU A C 1
ATOM 725 O O . GLU A 1 92 ? 7.888 -4.451 -17.714 1.00 92.38 92 GLU A O 1
ATOM 730 N N . ARG A 1 93 ? 9.797 -3.292 -17.542 1.00 91.50 93 ARG A N 1
ATOM 731 C CA . ARG A 1 93 ? 9.283 -2.290 -16.592 1.00 91.50 93 ARG A CA 1
ATOM 732 C C . ARG A 1 93 ? 7.958 -1.647 -17.008 1.00 91.50 93 ARG A C 1
ATOM 734 O O . ARG A 1 93 ? 7.116 -1.397 -16.161 1.00 91.50 93 ARG A O 1
ATOM 741 N N . LYS A 1 94 ? 7.706 -1.440 -18.305 1.00 92.00 94 LYS A N 1
ATOM 742 C CA . LYS A 1 94 ? 6.406 -0.920 -18.774 1.00 92.00 94 LYS A CA 1
ATOM 743 C C . LYS A 1 94 ? 5.254 -1.888 -18.481 1.00 92.00 94 LYS A C 1
ATOM 745 O O . LYS A 1 94 ? 4.205 -1.464 -18.002 1.00 92.00 94 LYS A O 1
ATOM 750 N N . THR A 1 95 ? 5.460 -3.176 -18.756 1.00 93.56 95 THR A N 1
ATOM 751 C CA . THR A 1 95 ? 4.486 -4.242 -18.488 1.00 93.56 95 THR A CA 1
ATOM 752 C C . THR A 1 95 ? 4.273 -4.391 -16.986 1.00 93.56 95 THR A C 1
ATOM 754 O O . THR A 1 95 ? 3.135 -4.403 -16.520 1.00 93.56 95 THR A O 1
ATOM 757 N N . VAL A 1 96 ? 5.367 -4.425 -16.221 1.00 94.12 96 VAL A N 1
ATOM 758 C CA . VAL A 1 96 ? 5.333 -4.544 -14.760 1.00 94.12 96 VAL A CA 1
ATOM 759 C C . VAL A 1 96 ? 4.640 -3.341 -14.124 1.00 94.12 96 VAL A C 1
ATOM 761 O O . VAL A 1 96 ? 3.719 -3.532 -13.341 1.00 94.12 96 VAL A O 1
ATOM 764 N N . GLY A 1 97 ? 4.997 -2.111 -14.494 1.00 94.50 97 GLY A N 1
ATOM 765 C CA . GLY A 1 97 ? 4.385 -0.899 -13.948 1.00 94.50 97 GLY A CA 1
ATOM 766 C C . GLY A 1 97 ? 2.877 -0.859 -14.188 1.00 94.50 97 GLY A C 1
ATOM 767 O O . GLY A 1 97 ? 2.112 -0.566 -13.273 1.00 94.50 97 GLY A O 1
ATOM 768 N N . LYS A 1 98 ? 2.422 -1.259 -15.383 1.00 95.19 98 LYS A N 1
ATOM 769 C CA . LYS A 1 98 ? 0.990 -1.366 -15.697 1.00 95.19 98 LYS A CA 1
ATOM 770 C C . LYS A 1 98 ? 0.290 -2.474 -14.905 1.00 95.19 98 LYS A C 1
ATOM 772 O O . LYS A 1 98 ? -0.832 -2.280 -14.444 1.00 95.19 98 LYS A O 1
ATOM 777 N N . PHE A 1 99 ? 0.946 -3.616 -14.721 1.00 95.25 99 PHE A N 1
ATOM 778 C CA . PHE A 1 99 ? 0.440 -4.707 -13.888 1.00 95.25 99 PHE A CA 1
ATOM 779 C C . PHE A 1 99 ? 0.277 -4.270 -12.421 1.00 95.25 99 PHE A C 1
ATOM 781 O O . PHE A 1 99 ? -0.789 -4.459 -11.834 1.00 95.25 99 PHE A O 1
ATOM 788 N N . LEU A 1 100 ? 1.283 -3.602 -11.850 1.00 95.56 100 LEU A N 1
ATOM 789 C CA . LEU A 1 100 ? 1.224 -3.052 -10.491 1.00 95.56 100 LEU A CA 1
ATOM 790 C C . LEU A 1 100 ? 0.167 -1.946 -10.369 1.00 95.56 100 LEU A C 1
ATOM 792 O O . LEU A 1 100 ? -0.560 -1.883 -9.378 1.00 95.56 100 LEU A O 1
ATOM 796 N N . TRP A 1 101 ? 0.021 -1.111 -11.400 1.00 96.81 101 TRP A N 1
ATOM 797 C CA . TRP A 1 101 ? -1.028 -0.096 -11.470 1.00 96.81 101 TRP A CA 1
ATOM 798 C C . TRP A 1 101 ? -2.425 -0.719 -11.417 1.00 96.81 101 TRP A C 1
ATOM 800 O O . TRP A 1 101 ? -3.280 -0.228 -10.686 1.00 96.81 101 TRP A O 1
ATOM 810 N N . GLN A 1 102 ? -2.656 -1.829 -12.126 1.00 95.50 102 GLN A N 1
ATOM 811 C CA . GLN A 1 102 ? -3.927 -2.557 -12.056 1.00 95.50 102 GLN A CA 1
ATOM 812 C C . GLN A 1 102 ? -4.173 -3.134 -10.659 1.00 95.50 102 GLN A C 1
ATOM 814 O O . GLN A 1 102 ? -5.288 -3.039 -10.152 1.00 95.50 102 GLN A O 1
ATOM 819 N N . GLN A 1 103 ? -3.143 -3.675 -10.003 1.00 94.00 103 GLN A N 1
ATOM 820 C CA . GLN A 1 103 ? -3.265 -4.148 -8.621 1.00 94.00 103 GLN A CA 1
ATOM 821 C C . GLN A 1 103 ? -3.654 -3.015 -7.661 1.00 94.00 103 GLN A C 1
ATOM 823 O O . GLN A 1 103 ? -4.522 -3.214 -6.815 1.00 94.00 103 GLN A O 1
ATOM 828 N N . MET A 1 104 ? -3.098 -1.813 -7.834 1.00 93.69 104 MET A N 1
ATOM 829 C CA . MET A 1 104 ? -3.455 -0.621 -7.051 1.00 93.69 104 MET A CA 1
ATOM 830 C C . MET A 1 104 ? -4.907 -0.152 -7.254 1.00 93.69 104 MET A C 1
ATOM 832 O O . MET A 1 104 ? -5.434 0.563 -6.401 1.00 93.69 104 MET A O 1
ATOM 836 N N . GLN A 1 105 ? -5.568 -0.528 -8.359 1.00 92.94 105 GLN A N 1
ATOM 837 C CA . GLN A 1 105 ? -7.005 -0.270 -8.550 1.00 92.94 105 GLN A CA 1
ATOM 838 C C . GLN A 1 105 ? -7.883 -1.218 -7.723 1.00 92.94 105 GLN A C 1
ATOM 840 O O . GLN A 1 105 ? -9.008 -0.868 -7.379 1.00 92.94 105 GLN A O 1
ATOM 845 N N . VAL A 1 106 ? -7.385 -2.422 -7.431 1.00 92.50 106 VAL A N 1
ATOM 846 C CA . VAL A 1 106 ? -8.131 -3.476 -6.727 1.00 92.50 106 VAL A CA 1
ATOM 847 C C . VAL A 1 106 ? -7.865 -3.437 -5.226 1.00 92.50 106 VAL A C 1
ATOM 849 O O . VAL A 1 106 ? -8.784 -3.616 -4.429 1.00 92.50 106 VAL A O 1
ATOM 852 N N . TYR A 1 107 ? -6.612 -3.214 -4.837 1.00 90.06 107 TYR A N 1
ATOM 853 C CA . TYR A 1 107 ? -6.185 -3.208 -3.446 1.00 90.06 107 TYR A CA 1
ATOM 854 C C . TYR A 1 107 ? -6.031 -1.781 -2.921 1.00 90.06 107 TYR A C 1
ATOM 856 O O . TYR A 1 107 ? -5.465 -0.910 -3.586 1.00 90.06 107 TYR A O 1
ATOM 864 N N . ASP A 1 108 ? -6.480 -1.563 -1.686 1.00 87.81 108 ASP A N 1
ATOM 865 C CA . ASP A 1 108 ? -6.279 -0.305 -0.968 1.00 87.81 108 ASP A CA 1
ATOM 866 C C . ASP A 1 108 ? -4.850 -0.231 -0.406 1.00 87.81 108 ASP A C 1
ATOM 868 O O . ASP A 1 108 ? -4.594 -0.439 0.779 1.00 87.81 108 ASP A O 1
ATOM 872 N N . LEU A 1 109 ? -3.891 -0.043 -1.313 1.00 87.19 109 LEU A N 1
ATOM 873 C CA . LEU A 1 109 ? -2.469 0.093 -1.020 1.00 87.19 109 LEU A CA 1
ATOM 874 C C . LEU A 1 109 ? -1.985 1.498 -1.381 1.00 87.19 109 LEU A C 1
ATOM 876 O O . LEU A 1 109 ? -2.523 2.158 -2.273 1.00 87.19 109 LEU A O 1
ATOM 880 N N . THR A 1 110 ? -0.942 1.953 -0.687 1.00 89.69 110 THR A N 1
ATOM 881 C CA . THR A 1 110 ? -0.322 3.262 -0.947 1.00 89.69 110 THR A CA 1
ATOM 882 C C . THR A 1 110 ? 0.738 3.181 -2.042 1.00 89.69 110 THR A C 1
ATOM 884 O O . THR A 1 110 ? 0.889 4.122 -2.821 1.00 89.69 110 THR A O 1
ATOM 887 N N . TYR A 1 111 ? 1.474 2.069 -2.113 1.00 90.75 111 TYR A N 1
ATOM 888 C CA . TYR A 1 111 ? 2.548 1.863 -3.081 1.00 90.75 111 TYR A CA 1
ATOM 889 C C . TYR A 1 111 ? 2.880 0.375 -3.245 1.00 90.75 111 TYR A C 1
ATOM 891 O O . TYR A 1 111 ? 2.909 -0.364 -2.260 1.00 90.75 111 TYR A O 1
ATOM 899 N N . ILE A 1 112 ? 3.171 -0.052 -4.474 1.00 91.88 112 ILE A N 1
ATOM 900 C CA . ILE A 1 112 ? 3.709 -1.381 -4.797 1.00 91.88 112 ILE A CA 1
ATOM 901 C C . ILE A 1 112 ? 4.840 -1.189 -5.804 1.00 91.88 112 ILE A C 1
ATOM 903 O O . ILE A 1 112 ? 4.651 -0.496 -6.800 1.00 91.88 112 ILE A O 1
ATOM 907 N N . ALA A 1 113 ? 5.989 -1.828 -5.591 1.00 91.56 113 ALA A N 1
ATOM 908 C CA . ALA A 1 113 ? 7.104 -1.774 -6.529 1.00 91.56 113 ALA A CA 1
ATOM 909 C C . ALA A 1 113 ? 7.813 -3.114 -6.680 1.00 91.56 113 ALA A C 1
ATOM 911 O O . ALA A 1 113 ? 7.859 -3.926 -5.756 1.00 91.56 113 ALA A O 1
ATOM 912 N N . ILE A 1 114 ? 8.396 -3.306 -7.858 1.00 88.62 114 ILE A N 1
ATOM 913 C CA . ILE A 1 114 ? 9.353 -4.367 -8.142 1.00 88.62 114 ILE A CA 1
ATOM 914 C C . ILE A 1 114 ? 10.618 -3.703 -8.652 1.00 88.62 114 ILE A C 1
ATOM 916 O O . ILE A 1 114 ? 10.597 -2.928 -9.609 1.00 88.62 114 ILE A O 1
ATOM 920 N N . SER A 1 115 ? 11.725 -4.060 -8.024 1.00 87.81 115 SER A N 1
ATOM 921 C CA . SER A 1 115 ? 13.022 -3.497 -8.333 1.00 87.81 115 SER A CA 1
ATOM 922 C C . SER A 1 115 ? 14.055 -4.615 -8.412 1.00 87.81 115 SER A C 1
ATOM 924 O O . SER A 1 115 ? 13.975 -5.619 -7.703 1.00 87.81 115 SER A O 1
ATOM 926 N N . LEU A 1 116 ? 14.986 -4.464 -9.345 1.00 86.56 116 LEU A N 1
ATOM 927 C CA . LEU A 1 116 ? 16.010 -5.442 -9.670 1.00 86.56 116 LEU A CA 1
ATOM 928 C C . LEU A 1 116 ? 17.323 -5.096 -8.950 1.00 86.56 116 LEU A C 1
ATOM 930 O O . LEU A 1 116 ? 17.611 -3.918 -8.724 1.00 86.56 116 LEU A O 1
ATOM 934 N N . PRO A 1 117 ? 18.179 -6.094 -8.651 1.00 79.50 117 PRO A N 1
ATOM 935 C CA . PRO A 1 117 ? 19.491 -5.860 -8.033 1.00 79.50 117 PRO A CA 1
ATOM 936 C C . PRO A 1 117 ? 20.423 -4.953 -8.852 1.00 79.50 117 PRO A C 1
ATOM 938 O O . PRO A 1 117 ? 21.371 -4.384 -8.321 1.00 79.50 117 PRO A O 1
ATOM 941 N N . THR A 1 118 ? 20.156 -4.823 -10.149 1.00 81.56 118 THR A N 1
ATOM 942 C CA . THR A 1 118 ? 20.840 -3.940 -11.101 1.00 81.56 118 THR A CA 1
ATOM 943 C C . THR A 1 118 ? 20.527 -2.453 -10.889 1.00 81.56 118 THR A C 1
ATOM 945 O O . THR A 1 118 ? 21.244 -1.595 -11.403 1.00 81.56 118 THR A O 1
ATOM 948 N N . GLY A 1 119 ? 19.518 -2.131 -10.074 1.00 81.31 119 GLY A N 1
ATOM 949 C CA . GLY A 1 119 ? 19.164 -0.772 -9.669 1.00 81.31 119 GLY A CA 1
ATOM 950 C C . GLY A 1 119 ? 17.979 -0.179 -10.429 1.00 81.31 119 GLY A C 1
ATOM 951 O O . GLY A 1 119 ? 17.420 0.818 -9.968 1.00 81.31 119 GLY A O 1
ATOM 952 N N . GLU A 1 120 ? 17.557 -0.780 -11.544 1.00 87.19 120 GLU A N 1
ATOM 953 C CA . GLU A 1 120 ? 16.288 -0.444 -12.188 1.00 87.19 120 GLU A CA 1
ATOM 954 C C . GLU A 1 120 ? 15.074 -1.075 -11.499 1.00 87.19 120 GLU A C 1
ATOM 956 O O . GLU A 1 120 ? 15.167 -2.092 -10.815 1.00 87.19 120 GLU A O 1
ATOM 961 N N . GLY A 1 121 ? 13.904 -0.493 -11.726 1.00 90.75 121 GLY A N 1
ATOM 962 C CA . GLY A 1 121 ? 12.655 -0.975 -11.162 1.00 90.75 121 GLY A CA 1
ATOM 963 C C . GLY A 1 121 ? 11.475 -0.135 -11.609 1.00 90.75 121 GLY A C 1
ATOM 964 O O . GLY A 1 121 ? 11.622 0.857 -12.317 1.00 90.75 121 GLY A O 1
ATOM 965 N N . THR A 1 122 ? 10.287 -0.542 -11.202 1.00 94.69 122 THR A N 1
ATOM 966 C CA . THR A 1 122 ? 9.063 0.212 -11.452 1.00 94.69 122 THR A CA 1
ATOM 967 C C . THR A 1 122 ? 8.079 -0.010 -10.320 1.00 94.69 122 THR A C 1
ATOM 969 O O . THR A 1 122 ? 8.091 -1.054 -9.662 1.00 94.69 122 THR A O 1
ATOM 972 N N . GLY A 1 123 ? 7.222 0.973 -10.093 1.00 94.00 123 GLY A N 1
ATOM 973 C CA . GLY A 1 123 ? 6.183 0.896 -9.086 1.00 94.00 123 GLY A CA 1
ATOM 974 C C . GLY A 1 123 ? 4.909 1.587 -9.522 1.00 94.00 123 GLY A C 1
ATOM 975 O O . GLY A 1 123 ? 4.869 2.287 -10.531 1.00 94.00 123 GLY A O 1
ATOM 976 N N . ALA A 1 124 ? 3.862 1.378 -8.741 1.00 95.94 124 ALA A N 1
ATOM 977 C CA . ALA A 1 124 ? 2.626 2.123 -8.831 1.00 95.94 124 ALA A CA 1
ATOM 978 C C . ALA A 1 124 ? 2.273 2.676 -7.452 1.00 95.94 124 ALA A C 1
ATOM 980 O O . ALA A 1 124 ? 2.370 1.967 -6.449 1.00 95.94 124 ALA A O 1
ATOM 981 N N . GLY A 1 125 ? 1.875 3.946 -7.409 1.00 93.75 125 GLY A N 1
ATOM 982 C CA . GLY A 1 125 ? 1.729 4.695 -6.166 1.00 93.75 125 GLY A CA 1
ATOM 983 C C . GLY A 1 125 ? 0.520 5.601 -6.145 1.00 93.75 125 GLY A C 1
ATOM 984 O O . GLY A 1 125 ? 0.096 6.103 -7.178 1.00 93.75 125 GLY A O 1
ATOM 985 N N . ARG A 1 126 ? -0.030 5.817 -4.952 1.00 93.00 126 ARG A N 1
ATOM 986 C CA . ARG A 1 126 ? -1.137 6.738 -4.700 1.00 93.00 126 ARG A CA 1
ATOM 987 C C . ARG A 1 126 ? -0.694 7.798 -3.695 1.00 93.00 126 ARG A C 1
ATOM 989 O O . ARG A 1 126 ? -1.014 7.729 -2.511 1.00 93.00 126 ARG A O 1
ATOM 996 N N . TYR A 1 127 ? 0.074 8.774 -4.172 1.00 88.44 127 TYR A N 1
ATOM 997 C CA . TYR A 1 127 ? 0.694 9.800 -3.321 1.00 88.44 127 TYR A CA 1
ATOM 998 C C . TYR A 1 127 ? -0.297 10.843 -2.790 1.00 88.44 127 TYR A C 1
ATOM 1000 O O . TYR A 1 127 ? -0.107 11.377 -1.703 1.00 88.44 127 TYR A O 1
ATOM 1008 N N . ASP A 1 128 ? -1.363 11.124 -3.540 1.00 88.25 128 ASP A N 1
ATOM 1009 C CA . ASP A 1 128 ? -2.430 12.069 -3.179 1.00 88.25 128 ASP A CA 1
ATOM 1010 C C . ASP A 1 128 ? -3.639 11.382 -2.506 1.00 88.25 128 ASP A C 1
ATOM 1012 O O . ASP A 1 128 ? -4.671 12.013 -2.271 1.00 88.25 128 ASP A O 1
ATOM 1016 N N . GLY A 1 129 ? -3.543 10.075 -2.236 1.00 86.06 129 GLY A N 1
ATOM 1017 C CA . GLY A 1 129 ? -4.644 9.274 -1.703 1.00 86.06 129 GLY A CA 1
ATOM 1018 C C . GLY A 1 129 ? -5.773 8.981 -2.700 1.00 86.06 129 GLY A C 1
ATOM 1019 O O . GLY A 1 129 ? -6.782 8.409 -2.295 1.00 86.06 129 GLY A O 1
ATOM 1020 N N . LYS A 1 130 ? -5.639 9.317 -3.994 1.00 87.69 130 LYS A N 1
ATOM 1021 C CA . LYS A 1 130 ? -6.673 9.063 -5.017 1.00 87.69 130 LYS A CA 1
ATOM 1022 C C . LYS A 1 130 ? -6.104 8.535 -6.331 1.00 87.69 130 LYS A C 1
ATOM 1024 O O . LYS A 1 130 ? -6.468 7.443 -6.768 1.00 87.69 130 LYS A O 1
ATOM 1029 N N . THR A 1 131 ? -5.212 9.297 -6.944 1.00 91.88 131 THR A N 1
ATOM 1030 C CA . THR A 1 131 ? -4.672 9.064 -8.280 1.00 91.88 131 THR A CA 1
ATOM 1031 C C . THR A 1 131 ? -3.539 8.054 -8.216 1.00 91.88 131 THR A C 1
ATOM 1033 O O . THR A 1 131 ? -2.562 8.252 -7.498 1.00 91.88 131 THR A O 1
ATOM 1036 N N . VAL A 1 132 ? -3.654 6.972 -8.986 1.00 95.38 132 VAL A N 1
ATOM 1037 C CA . VAL A 1 132 ? -2.568 5.996 -9.116 1.00 95.38 132 VAL A CA 1
ATOM 1038 C C . VAL A 1 132 ? -1.621 6.453 -10.221 1.00 95.38 132 VAL A C 1
ATOM 1040 O O . VAL A 1 132 ? -2.043 6.638 -11.358 1.00 95.38 132 VAL A O 1
ATOM 1043 N N . THR A 1 133 ? -0.349 6.626 -9.891 1.00 96.50 133 THR A N 1
ATOM 1044 C CA . THR A 1 133 ? 0.744 6.963 -10.809 1.00 96.50 133 THR A CA 1
ATOM 1045 C C . THR A 1 133 ? 1.634 5.748 -11.047 1.00 96.50 133 THR A C 1
ATOM 1047 O O . THR A 1 133 ? 1.558 4.770 -10.303 1.00 96.50 133 THR A O 1
ATOM 1050 N N . ILE A 1 134 ? 2.488 5.807 -12.071 1.00 97.44 134 ILE A N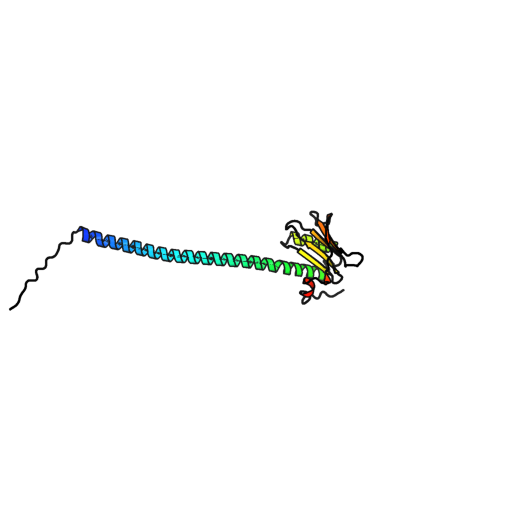 1
ATOM 1051 C CA . ILE A 1 134 ? 3.533 4.801 -12.316 1.00 97.44 134 ILE A CA 1
ATOM 1052 C C . ILE A 1 134 ? 4.899 5.451 -12.144 1.00 97.44 134 ILE A C 1
ATOM 1054 O O . ILE A 1 134 ? 5.167 6.489 -12.743 1.00 97.44 134 ILE A O 1
ATOM 1058 N N . ASP A 1 135 ? 5.768 4.797 -11.389 1.00 95.31 135 ASP A N 1
ATOM 1059 C CA . ASP A 1 135 ? 7.167 5.161 -11.227 1.00 95.31 135 ASP A CA 1
ATOM 1060 C C . ASP A 1 135 ? 8.036 4.264 -12.112 1.00 95.31 135 ASP A C 1
ATOM 1062 O O . ASP A 1 135 ? 7.890 3.041 -12.105 1.00 95.31 135 ASP A O 1
ATOM 1066 N N . ASP A 1 136 ? 8.960 4.858 -12.863 1.00 94.44 136 ASP A N 1
ATOM 1067 C CA . ASP A 1 136 ? 10.028 4.152 -13.578 1.00 94.44 136 ASP A CA 1
ATOM 1068 C C . ASP A 1 136 ? 11.373 4.589 -13.007 1.00 94.44 136 ASP A C 1
ATOM 1070 O O . ASP A 1 136 ? 11.687 5.783 -12.955 1.00 94.44 136 ASP A O 1
ATOM 1074 N N . VAL A 1 137 ? 12.167 3.611 -12.587 1.00 92.00 137 VAL A N 1
ATOM 1075 C CA . VAL A 1 137 ? 13.507 3.811 -12.049 1.00 92.00 137 VAL A CA 1
ATOM 1076 C C . VAL A 1 137 ? 14.498 3.107 -12.958 1.00 92.00 137 VAL A C 1
ATOM 1078 O O . VAL A 1 137 ? 14.371 1.921 -13.263 1.00 92.00 137 VAL A O 1
ATOM 1081 N N . VAL A 1 138 ? 15.515 3.842 -13.387 1.00 91.31 138 VAL A N 1
ATOM 1082 C CA . VAL A 1 138 ? 16.639 3.321 -14.167 1.00 91.31 138 VAL A CA 1
ATOM 1083 C C . VAL A 1 138 ? 17.909 3.290 -13.317 1.00 91.31 138 VAL A C 1
ATOM 1085 O O . VAL A 1 138 ? 17.958 3.945 -12.270 1.00 91.31 138 VAL A O 1
ATOM 1088 N N . PRO A 1 139 ? 18.958 2.554 -13.726 1.00 87.31 139 PRO A N 1
ATOM 1089 C CA . PRO A 1 139 ? 20.201 2.526 -12.974 1.00 87.31 139 PRO A CA 1
ATOM 1090 C C . PRO A 1 139 ? 20.795 3.927 -12.897 1.00 87.31 139 PRO A C 1
ATOM 1092 O O . PRO A 1 139 ? 20.860 4.656 -13.891 1.00 87.31 139 PRO A O 1
ATOM 1095 N N . LYS A 1 140 ? 21.231 4.310 -11.701 1.00 84.50 140 LYS A N 1
ATOM 1096 C CA . LYS A 1 140 ? 21.860 5.605 -11.476 1.00 84.50 140 LYS A CA 1
ATOM 1097 C C . LYS A 1 140 ? 23.232 5.628 -12.144 1.00 84.50 140 LYS A C 1
ATOM 1099 O O . LYS A 1 140 ? 24.085 4.794 -11.847 1.00 84.50 140 LYS A O 1
ATOM 1104 N N . THR A 1 141 ? 23.470 6.617 -12.997 1.00 83.75 141 THR A N 1
ATOM 1105 C CA . THR A 1 141 ? 24.780 6.856 -13.613 1.00 83.75 141 THR A CA 1
ATOM 1106 C C . THR A 1 141 ? 25.249 8.280 -13.312 1.00 83.75 141 THR A C 1
ATOM 1108 O O . THR A 1 141 ? 24.423 9.151 -13.031 1.00 83.75 141 THR A O 1
ATOM 1111 N N . PRO A 1 142 ? 26.561 8.573 -13.397 1.00 83.81 142 PRO A N 1
ATOM 1112 C CA . PRO A 1 142 ? 27.052 9.947 -13.268 1.00 83.81 142 PRO A CA 1
ATOM 1113 C C . PRO A 1 142 ? 26.419 10.913 -14.284 1.00 83.81 142 PRO A C 1
ATOM 1115 O O . PRO A 1 142 ? 26.242 12.090 -13.985 1.00 83.81 142 PRO A O 1
ATOM 1118 N N . SER A 1 143 ? 26.050 10.411 -15.468 1.00 84.19 143 SER A N 1
ATOM 1119 C CA . SER A 1 143 ? 25.384 11.177 -16.527 1.00 84.19 143 SER A CA 1
ATOM 1120 C C . SER A 1 143 ? 23.870 11.322 -16.339 1.00 84.19 143 SER A C 1
ATOM 1122 O O . SER A 1 143 ? 23.271 12.194 -16.965 1.00 84.19 143 SER A O 1
ATOM 1124 N N . LEU A 1 144 ? 23.247 10.512 -15.477 1.00 81.19 144 LEU A N 1
ATOM 1125 C CA . LEU A 1 144 ? 21.817 10.555 -15.175 1.00 81.19 144 LEU A CA 1
ATOM 1126 C C . LEU A 1 144 ? 21.588 10.523 -13.651 1.00 81.19 144 LEU A C 1
ATOM 1128 O O . LEU A 1 144 ? 21.202 9.495 -13.088 1.00 81.19 144 LEU A O 1
ATOM 1132 N N . PRO A 1 145 ? 21.818 11.652 -12.954 1.00 79.81 145 PRO A N 1
ATOM 1133 C CA . PRO A 1 145 ? 21.663 11.721 -11.502 1.00 79.81 145 PRO A CA 1
ATOM 1134 C C . PRO A 1 145 ? 20.197 11.669 -11.049 1.00 79.81 145 PRO A C 1
ATOM 1136 O O . PRO A 1 145 ? 19.930 11.266 -9.920 1.00 79.81 145 PRO A O 1
ATOM 1139 N N . LYS A 1 146 ? 19.243 12.071 -11.901 1.00 87.69 146 LYS A N 1
ATOM 1140 C CA . LYS A 1 146 ? 17.800 11.896 -11.681 1.00 87.69 146 LYS A CA 1
ATOM 1141 C C . LYS A 1 146 ? 17.328 10.673 -12.456 1.00 87.69 146 LYS A C 1
ATOM 1143 O O . LYS A 1 146 ? 17.036 10.763 -13.644 1.00 87.69 146 LYS A O 1
ATOM 1148 N N . ASN A 1 147 ? 17.325 9.534 -11.785 1.00 90.75 147 ASN A N 1
ATOM 1149 C CA . ASN A 1 147 ? 17.071 8.227 -12.377 1.00 90.75 147 ASN A CA 1
ATOM 1150 C C . ASN A 1 147 ? 15.670 7.677 -12.067 1.00 90.75 147 ASN A C 1
ATOM 1152 O O . ASN A 1 147 ? 15.364 6.571 -12.494 1.00 90.75 147 ASN A O 1
ATOM 1156 N N . ALA A 1 148 ? 14.831 8.422 -11.343 1.00 91.94 148 ALA A N 1
ATOM 1157 C CA . ALA A 1 148 ? 13.443 8.062 -11.077 1.00 91.94 148 ALA A CA 1
ATOM 1158 C C . ALA A 1 148 ? 12.492 9.082 -11.706 1.00 91.94 148 ALA A C 1
ATOM 1160 O O . ALA A 1 148 ? 12.683 10.293 -11.554 1.00 91.94 148 ALA A O 1
ATOM 1161 N N . THR A 1 149 ? 11.469 8.591 -12.400 1.00 94.94 149 THR A N 1
ATOM 1162 C CA . THR A 1 149 ? 10.432 9.409 -13.037 1.00 94.94 149 THR A CA 1
ATOM 1163 C C . THR A 1 149 ? 9.056 8.883 -12.666 1.00 94.94 149 THR A C 1
ATOM 1165 O O . THR A 1 149 ? 8.769 7.710 -12.887 1.00 94.94 149 THR A O 1
ATOM 1168 N N . THR A 1 150 ? 8.198 9.762 -12.157 1.00 95.81 150 THR A N 1
ATOM 1169 C CA . THR A 1 150 ? 6.793 9.465 -11.866 1.00 95.81 150 THR A CA 1
ATOM 1170 C C . THR A 1 150 ? 5.924 9.996 -12.993 1.00 95.81 150 THR A C 1
ATOM 1172 O O . THR A 1 150 ? 6.017 11.170 -13.364 1.00 95.81 150 THR A O 1
ATOM 1175 N N . TYR A 1 151 ? 5.044 9.149 -13.509 1.00 96.38 151 TYR A N 1
ATOM 1176 C CA . TYR A 1 151 ? 4.115 9.458 -14.583 1.00 96.38 151 TYR A CA 1
ATOM 1177 C C . TYR A 1 151 ? 2.677 9.446 -14.075 1.00 96.38 151 TYR A C 1
ATOM 1179 O O . TYR A 1 151 ? 2.240 8.498 -13.419 1.00 96.38 151 TYR A O 1
ATOM 1187 N N . LEU A 1 152 ? 1.910 10.468 -14.453 1.00 96.00 152 LEU A N 1
ATOM 1188 C CA . LEU A 1 152 ? 0.454 10.386 -14.407 1.00 96.00 152 LEU A CA 1
ATOM 1189 C C . LEU A 1 152 ? -0.034 9.378 -15.444 1.00 96.00 152 LEU A C 1
ATOM 1191 O O . LEU A 1 152 ? 0.556 9.242 -16.520 1.00 96.00 152 LEU A O 1
ATOM 1195 N N . THR A 1 153 ? -1.138 8.706 -15.141 1.00 95.56 153 THR A N 1
ATOM 1196 C CA . THR A 1 153 ? -1.714 7.685 -16.016 1.00 95.56 153 THR A CA 1
ATOM 1197 C C . THR A 1 153 ? -3.107 8.060 -16.495 1.00 95.56 153 THR A C 1
ATOM 1199 O O . THR A 1 153 ? -3.851 8.739 -15.789 1.00 95.56 153 THR A O 1
ATOM 1202 N N . ASP A 1 154 ? -3.479 7.568 -17.673 1.00 93.94 154 ASP A N 1
ATOM 1203 C CA . ASP A 1 154 ? -4.873 7.556 -18.116 1.00 93.94 154 ASP A CA 1
ATOM 1204 C C . ASP A 1 154 ? -5.708 6.492 -17.363 1.00 93.94 154 ASP A C 1
ATOM 1206 O O . ASP A 1 154 ? -5.215 5.780 -16.482 1.00 93.94 154 ASP A O 1
ATOM 1210 N N . SER A 1 155 ? -6.985 6.354 -17.730 1.00 91.69 155 SER A N 1
ATOM 1211 C CA . SER A 1 155 ? -7.904 5.353 -17.166 1.00 91.69 155 SER A CA 1
ATOM 1212 C C . SER A 1 155 ? -7.524 3.896 -17.463 1.00 91.69 155 SER A C 1
ATOM 1214 O O . SER A 1 155 ? -8.125 2.986 -16.897 1.00 91.69 155 SER A O 1
ATOM 1216 N N . ASN A 1 156 ? -6.537 3.661 -18.328 1.00 91.94 156 ASN A N 1
ATOM 1217 C CA . ASN A 1 156 ? -6.040 2.342 -18.704 1.00 91.94 156 ASN A CA 1
ATOM 1218 C C . ASN A 1 156 ? -4.639 2.060 -18.136 1.00 91.94 156 ASN A C 1
ATOM 1220 O O . ASN A 1 156 ? -4.029 1.054 -18.510 1.00 91.94 156 ASN A O 1
ATOM 1224 N N . GLY A 1 157 ? -4.106 2.939 -17.283 1.00 90.25 157 GLY A N 1
ATOM 1225 C CA . GLY A 1 157 ? -2.769 2.800 -16.711 1.00 90.25 157 GLY A CA 1
ATOM 1226 C C . GLY A 1 157 ? -1.639 3.092 -17.698 1.00 90.25 157 GLY A C 1
ATOM 1227 O O . GLY A 1 157 ? -0.519 2.630 -17.490 1.00 90.25 157 GLY A O 1
ATOM 1228 N N . ASN A 1 158 ? -1.902 3.811 -18.794 1.00 93.94 158 ASN A N 1
ATOM 1229 C CA . ASN A 1 158 ? -0.847 4.234 -19.711 1.00 93.94 158 ASN A CA 1
ATOM 1230 C C . ASN A 1 158 ? -0.238 5.564 -19.232 1.00 93.94 158 ASN A C 1
ATOM 1232 O O . ASN A 1 158 ? -0.996 6.493 -18.938 1.00 93.94 158 ASN A O 1
ATOM 1236 N N . PRO A 1 159 ? 1.101 5.695 -19.180 1.00 92.69 159 PRO A N 1
ATOM 1237 C CA . PRO A 1 159 ? 1.770 6.957 -18.866 1.00 92.69 159 PRO A CA 1
ATOM 1238 C C . PRO A 1 159 ? 1.367 8.081 -19.830 1.00 92.69 159 PRO A C 1
ATOM 1240 O O . PRO A 1 159 ? 1.364 7.883 -21.043 1.00 92.69 159 PRO A O 1
ATOM 1243 N N . THR A 1 160 ? 1.066 9.265 -19.296 1.00 92.75 160 THR A N 1
ATOM 1244 C CA . THR A 1 160 ? 0.636 10.442 -20.077 1.00 92.75 160 THR A CA 1
ATOM 1245 C C . THR A 1 160 ? 1.628 11.592 -19.961 1.00 92.75 160 THR A C 1
ATOM 1247 O O . THR A 1 160 ? 2.213 12.013 -20.954 1.00 92.75 160 THR A O 1
ATOM 1250 N N . GLN A 1 161 ? 1.855 12.077 -18.742 1.00 93.00 161 GLN A N 1
ATOM 1251 C CA . GLN A 1 161 ? 2.731 13.208 -18.455 1.00 93.00 161 GLN A CA 1
ATOM 1252 C C . GLN A 1 161 ? 3.627 12.919 -17.255 1.00 93.00 161 GLN A C 1
ATOM 1254 O O . GLN A 1 161 ? 3.243 12.193 -16.336 1.00 93.00 161 GLN A O 1
ATOM 1259 N N . ILE A 1 162 ? 4.825 13.502 -17.267 1.00 95.06 162 ILE A N 1
ATOM 1260 C CA . ILE A 1 162 ? 5.755 13.429 -16.142 1.00 95.06 162 ILE A CA 1
ATOM 1261 C C . ILE A 1 162 ? 5.214 14.318 -15.027 1.00 95.06 162 ILE A C 1
ATOM 1263 O O . ILE A 1 162 ? 5.058 15.524 -15.205 1.00 95.06 162 ILE A O 1
ATOM 1267 N N . LEU A 1 163 ? 4.941 13.710 -13.878 1.00 91.81 163 LEU A N 1
ATOM 1268 C CA . LEU A 1 163 ? 4.549 14.411 -12.663 1.00 91.81 163 LEU A CA 1
ATOM 1269 C C . LEU A 1 163 ? 5.777 14.918 -11.908 1.00 91.81 163 LEU A C 1
ATOM 1271 O O . LEU A 1 163 ? 5.796 16.048 -11.429 1.00 91.81 163 LEU A O 1
ATOM 1275 N N . ALA A 1 164 ? 6.800 14.069 -11.794 1.00 91.06 164 ALA A N 1
ATOM 1276 C CA . ALA A 1 164 ? 7.995 14.360 -11.021 1.00 91.06 164 ALA A CA 1
ATOM 1277 C C . ALA A 1 164 ? 9.210 13.575 -11.529 1.00 91.06 164 ALA A C 1
ATOM 1279 O O . ALA A 1 164 ? 9.087 12.505 -12.121 1.00 91.06 164 ALA A O 1
ATOM 1280 N N . THR A 1 165 ? 10.397 14.109 -11.242 1.00 91.62 165 THR A N 1
ATOM 1281 C CA . THR A 1 165 ? 11.679 13.414 -11.422 1.00 91.62 165 THR A CA 1
ATOM 1282 C C . THR A 1 165 ? 12.497 13.541 -10.147 1.00 91.62 165 THR A C 1
ATOM 1284 O O . THR A 1 165 ? 12.607 14.649 -9.611 1.00 91.62 165 THR A O 1
ATOM 1287 N N . ALA A 1 166 ? 13.109 12.452 -9.700 1.00 87.56 166 ALA A N 1
ATOM 1288 C CA . ALA A 1 166 ? 13.892 12.400 -8.474 1.00 87.56 166 ALA A CA 1
ATOM 1289 C C . ALA A 1 166 ? 15.199 11.618 -8.669 1.00 87.56 166 ALA A C 1
ATOM 1291 O O . ALA A 1 166 ? 15.386 10.884 -9.643 1.00 87.56 166 ALA A O 1
ATOM 1292 N N . THR A 1 167 ? 16.119 11.792 -7.725 1.00 85.62 167 THR A N 1
ATOM 1293 C CA . THR A 1 167 ? 17.268 10.899 -7.553 1.00 85.62 167 THR A CA 1
ATOM 1294 C C . THR A 1 167 ? 16.851 9.786 -6.606 1.00 85.62 167 THR A C 1
ATOM 1296 O O . THR A 1 167 ? 16.430 10.077 -5.489 1.00 85.62 167 THR A O 1
ATOM 1299 N N . TRP A 1 168 ? 16.987 8.534 -7.034 1.00 77.56 168 TRP A N 1
ATOM 1300 C CA . TRP A 1 168 ? 16.625 7.367 -6.234 1.00 77.56 168 TRP A CA 1
ATOM 1301 C C . TRP A 1 168 ? 17.778 6.367 -6.182 1.00 77.56 168 TRP A C 1
ATOM 1303 O O . TRP A 1 168 ? 18.356 6.019 -7.212 1.00 77.56 168 TRP A O 1
ATOM 1313 N N . ASP A 1 169 ? 18.136 5.911 -4.982 1.00 74.50 169 ASP A N 1
ATOM 1314 C CA . ASP A 1 169 ? 19.128 4.852 -4.790 1.00 74.50 169 ASP A CA 1
ATOM 1315 C C . ASP A 1 169 ? 18.424 3.567 -4.365 1.00 74.50 169 ASP A C 1
ATOM 1317 O O . ASP A 1 169 ? 18.174 3.325 -3.186 1.00 74.50 169 ASP A O 1
ATOM 1321 N N . THR A 1 170 ? 18.093 2.755 -5.365 1.00 68.69 170 THR A N 1
ATOM 1322 C CA . THR A 1 170 ? 17.387 1.490 -5.190 1.00 68.69 170 THR A CA 1
ATOM 1323 C C . THR A 1 170 ? 18.174 0.512 -4.313 1.00 68.69 170 THR A C 1
ATOM 1325 O O . THR A 1 170 ? 17.575 -0.205 -3.533 1.00 68.69 170 THR A O 1
ATOM 1328 N N . VAL A 1 171 ? 19.507 0.469 -4.396 1.00 64.94 171 VAL A N 1
ATOM 1329 C CA . VAL A 1 171 ? 20.311 -0.603 -3.774 1.00 64.94 171 VAL A CA 1
ATOM 1330 C C . VAL A 1 171 ? 20.689 -0.278 -2.323 1.00 64.94 171 VAL A C 1
ATOM 1332 O O . VAL A 1 171 ? 20.885 -1.185 -1.513 1.00 64.94 171 VAL A O 1
ATOM 1335 N N . ASN A 1 172 ? 20.763 1.007 -1.965 1.00 60.75 172 ASN A N 1
ATOM 1336 C CA . ASN A 1 172 ? 21.086 1.450 -0.602 1.00 60.75 172 ASN A CA 1
ATOM 1337 C C . ASN A 1 172 ? 19.866 1.775 0.274 1.00 60.75 172 ASN A C 1
ATOM 1339 O O . ASN A 1 172 ? 20.039 2.240 1.403 1.00 60.75 172 ASN A O 1
ATOM 1343 N N . GLU A 1 173 ? 18.646 1.523 -0.197 1.00 57.56 173 GLU A N 1
ATOM 1344 C CA . GLU A 1 173 ? 17.440 1.727 0.603 1.00 57.56 173 GLU A CA 1
ATOM 1345 C C . GLU A 1 173 ? 17.389 0.762 1.810 1.00 57.56 173 GLU A C 1
ATOM 1347 O O . GLU A 1 173 ? 17.754 -0.413 1.714 1.00 57.56 173 GLU A O 1
ATOM 1352 N N . ILE A 1 174 ? 16.896 1.233 2.964 1.00 48.38 174 ILE A N 1
ATOM 1353 C CA . ILE A 1 174 ? 16.744 0.416 4.187 1.00 48.38 174 ILE A CA 1
ATOM 1354 C C . ILE A 1 174 ? 15.898 -0.844 3.910 1.00 48.38 174 ILE A C 1
ATOM 1356 O O . ILE A 1 174 ? 16.197 -1.917 4.435 1.00 48.38 174 ILE A O 1
ATOM 1360 N N . VAL A 1 175 ? 14.908 -0.740 3.016 1.00 50.97 175 VAL A N 1
ATOM 1361 C CA . VAL A 1 175 ? 14.016 -1.836 2.597 1.00 50.97 175 VAL A CA 1
ATOM 1362 C C . VAL A 1 175 ? 14.793 -3.029 2.010 1.00 50.97 175 VAL A C 1
ATOM 1364 O O . VAL A 1 175 ? 14.441 -4.181 2.270 1.00 50.97 175 VAL A O 1
ATOM 1367 N N . TYR A 1 176 ? 15.908 -2.784 1.312 1.00 44.91 176 TYR A N 1
ATOM 1368 C CA . TYR A 1 176 ? 16.757 -3.840 0.747 1.00 44.91 176 TYR A CA 1
ATOM 1369 C C . TYR A 1 176 ? 17.617 -4.558 1.782 1.00 44.91 176 TYR A C 1
ATOM 1371 O O . TYR A 1 176 ? 17.831 -5.768 1.681 1.00 44.91 176 TYR A O 1
ATOM 1379 N N . ARG A 1 177 ? 18.100 -3.839 2.800 1.00 40.72 177 ARG A N 1
ATOM 1380 C CA . ARG A 1 177 ? 18.984 -4.422 3.821 1.00 40.72 177 ARG A CA 1
ATOM 1381 C C . ARG A 1 177 ? 18.244 -5.334 4.798 1.00 40.72 177 ARG A C 1
ATOM 1383 O O . ARG A 1 177 ? 18.881 -6.182 5.416 1.00 40.72 177 ARG A O 1
ATOM 1390 N N . THR A 1 178 ? 16.925 -5.192 4.930 1.00 37.06 178 THR A N 1
ATOM 1391 C CA . THR A 1 178 ? 16.156 -5.894 5.969 1.00 37.06 178 THR A CA 1
ATOM 1392 C C . THR A 1 178 ? 15.343 -7.091 5.451 1.00 37.06 178 THR A C 1
ATOM 1394 O O . THR A 1 178 ? 14.947 -7.918 6.269 1.00 37.06 178 THR A O 1
ATOM 1397 N N . HIS A 1 179 ? 15.064 -7.244 4.145 1.00 40.94 179 HIS A N 1
ATOM 1398 C CA . HIS A 1 179 ? 14.072 -8.239 3.664 1.00 40.94 179 HIS A CA 1
ATOM 1399 C C . HIS A 1 179 ? 14.566 -9.313 2.670 1.00 40.94 179 HIS A C 1
ATOM 1401 O O . HIS A 1 179 ? 13.840 -10.277 2.422 1.00 40.94 179 HIS A O 1
ATOM 1407 N N . LEU A 1 180 ? 15.817 -9.273 2.191 1.00 39.41 180 LEU A N 1
ATOM 1408 C CA . LEU A 1 180 ? 16.400 -10.368 1.384 1.00 39.41 180 LEU A CA 1
ATOM 1409 C C . LEU A 1 180 ? 16.873 -11.587 2.204 1.00 39.41 180 LEU A C 1
ATOM 1411 O O . LEU A 1 180 ? 17.505 -12.490 1.666 1.00 39.41 180 LEU A O 1
ATOM 1415 N N . GLY A 1 181 ? 16.509 -11.674 3.486 1.00 32.44 181 GLY A N 1
ATOM 1416 C CA . GLY A 1 181 ? 16.700 -12.891 4.280 1.00 32.44 181 GLY A CA 1
ATOM 1417 C C . GLY A 1 181 ? 15.788 -14.062 3.883 1.00 32.44 181 GLY A C 1
ATOM 1418 O O . GLY A 1 181 ? 16.005 -15.161 4.380 1.00 32.44 181 GLY A O 1
ATOM 1419 N N . SER A 1 182 ? 14.777 -13.861 3.017 1.00 31.41 182 SER A N 1
ATOM 1420 C CA . SER A 1 182 ? 13.746 -14.895 2.781 1.00 31.41 182 SER A CA 1
ATOM 1421 C C . SER A 1 182 ? 13.283 -15.117 1.335 1.00 31.41 182 SER A C 1
ATOM 1423 O O . SER A 1 182 ? 12.491 -16.030 1.116 1.00 31.41 182 SER A O 1
ATOM 1425 N N . ILE A 1 183 ? 13.724 -14.346 0.333 1.00 37.25 183 ILE A N 1
ATOM 1426 C CA . ILE A 1 183 ? 13.305 -14.583 -1.064 1.00 37.25 183 ILE A CA 1
ATOM 1427 C C . ILE A 1 183 ? 14.523 -14.554 -1.984 1.00 37.25 183 ILE A C 1
ATOM 1429 O O . ILE A 1 183 ? 14.873 -13.540 -2.579 1.00 37.25 183 ILE A O 1
ATOM 1433 N N . ASN A 1 184 ? 15.175 -15.710 -2.073 1.00 29.52 184 ASN A N 1
ATOM 1434 C CA . ASN A 1 184 ? 16.209 -15.99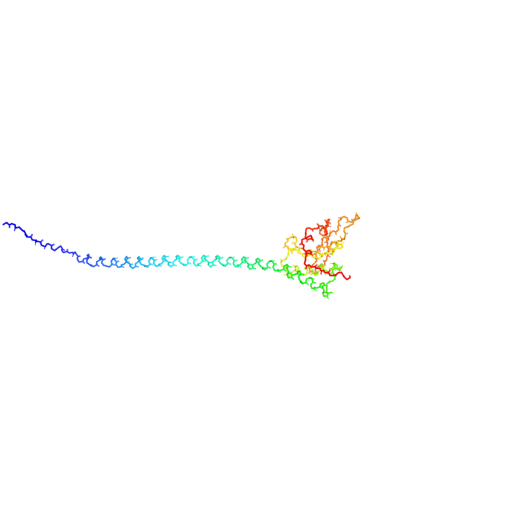6 -3.054 1.00 29.52 184 ASN A CA 1
ATOM 1435 C C . ASN A 1 184 ? 15.519 -16.316 -4.393 1.00 29.52 184 ASN A C 1
ATOM 1437 O O . ASN A 1 184 ? 15.022 -17.427 -4.583 1.00 29.52 184 ASN A O 1
ATOM 1441 N N . VAL A 1 185 ? 15.414 -15.334 -5.292 1.00 35.56 185 VAL A N 1
ATOM 1442 C CA . VAL A 1 185 ? 15.011 -15.586 -6.685 1.00 35.56 185 VAL A CA 1
ATOM 1443 C C . VAL A 1 185 ? 16.284 -15.948 -7.457 1.00 35.56 185 VAL A C 1
ATOM 1445 O O . VAL A 1 185 ? 17.180 -15.107 -7.540 1.00 35.56 185 VAL A O 1
ATOM 1448 N N . PRO A 1 186 ? 16.418 -17.180 -7.982 1.00 25.36 186 PRO A N 1
ATOM 1449 C CA . PRO A 1 186 ? 17.611 -17.577 -8.715 1.00 25.36 186 PRO A CA 1
ATOM 1450 C C . PRO A 1 186 ? 17.739 -16.757 -10.001 1.00 25.36 186 PRO A C 1
ATOM 1452 O O . PRO A 1 186 ? 16.768 -16.571 -10.736 1.00 25.36 186 PRO A O 1
ATOM 1455 N N . ALA A 1 187 ? 18.952 -16.271 -10.257 1.00 29.39 187 ALA A N 1
ATOM 1456 C CA . ALA A 1 187 ? 19.320 -15.682 -11.534 1.00 29.39 187 ALA A CA 1
ATOM 1457 C C . ALA A 1 187 ? 19.206 -16.747 -12.636 1.00 29.39 187 ALA A C 1
ATOM 1459 O O . ALA A 1 187 ? 19.779 -17.831 -12.505 1.00 29.39 187 ALA A O 1
ATOM 1460 N N . VAL A 1 188 ? 18.464 -16.424 -13.696 1.00 34.62 188 VAL A N 1
ATOM 1461 C CA . VAL A 1 188 ? 18.535 -17.101 -14.999 1.00 34.62 188 VAL A CA 1
ATOM 1462 C C . VAL A 1 188 ? 19.390 -16.249 -15.923 1.00 34.62 188 VAL A C 1
ATOM 1464 O O . VAL A 1 188 ? 19.171 -15.010 -15.941 1.00 34.62 188 VAL A O 1
#

Organism: NCBI:txid287848

Sequence (188 aa):
MKKNFFSQKTRSLPLQWVLIVPFVLQIFGAVGLVGYLSFKNGEKAVQELAKQLMQRTSSQVNDHLSAYLAIPHQVNQINANAMRLGLLNGRERKTVGKFLWQQMQVYDLTYIAISLPTGEGTGAGRYDGKTVTIDDVVPKTPSLPKNATTYLTDSNGNPTQILATATWDTVNEIVYRTHLGSINVPAV